Protein AF-A0A372LK19-F1 (afdb_monomer_lite)

Organism: NCBI:txid2303992

Foldseek 3Di:
DDDDDDDVVNVVVVVVPDDPDDDPDDPVVVVVVVVVVVPDPPDPDDPPDPVVVVVVVVVVVVVVVVVVVVVVPPDDDDDDDDDDDDDDDDDPPPPDQLLDFQFAAPVFDKFWFWFFAAAPVGTDPPFTFIAMATDPDPDANLVVCVVCLVVDPQVQQRTDRDDVVQFWHWDWDADPVRAIEIETATEPPDPQLAQVSLVNSVSRVLSRCLLRRHQKYAYHYPNHAWDHGNNDIDGMDTRHNAQQWFWWWFDRDPSHDIWTTTDPDHDPDLVRSLCCLEQVNPDDDPRTGRLHYPQWAFPDWDDDPLEIETETELRRQDDQHPSVSSSVLRSLQSSVNVNHFWYAYYHNNVNVDQDHSHRGHPDIDGRGSGGGYDD

pLDDT: mean 83.43, std 19.09, range [27.14, 98.88]

Structure (mmCIF, N/CA/C/O backbone):
data_AF-A0A372LK19-F1
#
_entry.id   AF-A0A372LK19-F1
#
loop_
_atom_site.group_PDB
_atom_site.id
_atom_site.type_symbol
_atom_site.label_atom_id
_atom_site.label_alt_id
_atom_site.label_comp_id
_atom_site.label_asym_id
_atom_site.label_entity_id
_atom_site.label_seq_id
_atom_site.pdbx_PDB_ins_code
_atom_site.Cartn_x
_atom_site.Cartn_y
_atom_site.Cartn_z
_atom_site.occupancy
_atom_site.B_iso_or_equiv
_atom_site.auth_seq_id
_atom_site.auth_comp_id
_atom_site.auth_asym_id
_atom_site.auth_atom_id
_atom_site.pdbx_PDB_model_num
ATOM 1 N N . MET A 1 1 ? -33.971 3.246 -11.802 1.00 35.50 1 MET A N 1
ATOM 2 C CA . MET A 1 1 ? -34.000 4.688 -11.466 1.00 35.50 1 MET A CA 1
ATOM 3 C C . MET A 1 1 ? -34.876 5.403 -12.487 1.00 35.50 1 MET A C 1
ATOM 5 O O . MET A 1 1 ? -34.584 5.305 -13.673 1.00 35.50 1 MET A O 1
ATOM 9 N N . LYS A 1 2 ? -35.984 6.028 -12.065 1.00 35.75 2 LYS A N 1
ATOM 10 C CA . LYS A 1 2 ? -36.845 6.824 -12.958 1.00 35.75 2 LYS A CA 1
ATOM 11 C C . LYS A 1 2 ? -36.143 8.156 -13.234 1.00 35.75 2 LYS A C 1
ATOM 13 O O . LYS A 1 2 ? -35.884 8.899 -12.294 1.00 35.75 2 LYS A O 1
ATOM 18 N N . LYS A 1 3 ? -35.804 8.430 -14.495 1.00 42.09 3 LYS A N 1
ATOM 19 C CA . LYS A 1 3 ? -35.349 9.756 -14.928 1.00 42.09 3 LYS A CA 1
ATOM 20 C C . LYS A 1 3 ? -36.572 10.673 -14.941 1.00 42.09 3 LYS A C 1
ATOM 22 O O . LYS A 1 3 ? -37.506 10.414 -15.693 1.00 42.09 3 LYS A O 1
ATOM 27 N N . PHE A 1 4 ? -36.592 11.679 -14.073 1.00 55.47 4 PHE A N 1
ATOM 28 C CA . PHE A 1 4 ? -37.575 12.754 -14.152 1.00 55.47 4 PHE A CA 1
ATOM 29 C C . PHE A 1 4 ? -37.105 13.717 -15.251 1.00 55.47 4 PHE A C 1
ATOM 31 O O . PHE A 1 4 ? -36.087 14.383 -15.082 1.00 55.47 4 PHE A O 1
ATOM 38 N N . ASN A 1 5 ? -37.795 13.715 -16.396 1.00 51.28 5 ASN A N 1
ATOM 39 C CA . ASN A 1 5 ? -37.703 14.789 -17.385 1.00 51.28 5 ASN A CA 1
ATOM 40 C C . ASN A 1 5 ? -38.508 15.959 -16.820 1.00 51.28 5 ASN A C 1
ATOM 42 O O . ASN A 1 5 ? -39.733 15.885 -16.813 1.00 51.28 5 ASN A O 1
ATOM 46 N N . TYR A 1 6 ? -37.831 16.978 -16.302 1.00 67.00 6 TYR A N 1
ATOM 47 C CA . TYR A 1 6 ? -38.466 18.267 -16.054 1.00 67.00 6 TYR A CA 1
ATOM 48 C C . TYR A 1 6 ? -38.425 19.048 -17.366 1.00 67.00 6 TYR A C 1
ATOM 50 O O . TYR A 1 6 ? -37.350 19.184 -17.953 1.00 67.00 6 TYR A O 1
ATOM 58 N N . GLU A 1 7 ? -39.580 19.495 -17.848 1.00 73.75 7 GLU A N 1
ATOM 59 C CA . GLU A 1 7 ? -39.651 20.460 -18.949 1.00 73.75 7 GLU A CA 1
ATOM 60 C C . GLU A 1 7 ? -39.284 21.849 -18.398 1.00 73.75 7 GLU A C 1
ATOM 62 O O . GLU A 1 7 ? -39.477 22.117 -17.209 1.00 73.75 7 GLU A O 1
ATOM 67 N N . ASP A 1 8 ? -38.761 22.753 -19.230 1.00 69.75 8 ASP A N 1
ATOM 68 C CA . ASP A 1 8 ? -38.284 24.077 -18.782 1.00 69.75 8 ASP A CA 1
ATOM 69 C C . ASP A 1 8 ? -39.361 24.874 -18.013 1.00 69.75 8 ASP A C 1
ATOM 71 O O . ASP A 1 8 ? -39.054 25.618 -17.078 1.00 69.75 8 ASP A O 1
ATOM 75 N N . SER A 1 9 ? -40.640 24.642 -18.324 1.00 69.81 9 SER A N 1
ATOM 76 C CA . SER A 1 9 ? -41.784 25.229 -17.618 1.00 69.81 9 SER A CA 1
ATOM 77 C C . SER A 1 9 ? -41.947 24.746 -16.172 1.00 69.81 9 SER A C 1
ATOM 79 O O . SER A 1 9 ? -42.450 25.486 -15.324 1.00 69.81 9 SER A O 1
ATOM 81 N N . ASP A 1 10 ? -41.535 23.512 -15.870 1.00 74.12 10 ASP A N 1
ATOM 82 C CA . ASP A 1 10 ? -41.587 22.959 -14.512 1.00 74.12 10 ASP A CA 1
ATOM 83 C C . ASP A 1 10 ? -40.516 23.606 -13.631 1.00 74.12 10 ASP A C 1
ATOM 85 O O . ASP A 1 10 ? -40.757 23.908 -12.462 1.00 74.12 10 ASP A O 1
ATOM 89 N N . ILE A 1 11 ? -39.346 23.876 -14.214 1.00 74.50 11 ILE A N 1
ATOM 90 C CA . ILE A 1 11 ? -38.242 24.562 -13.540 1.00 74.50 11 ILE A CA 1
ATOM 91 C C . ILE A 1 11 ? -38.641 26.006 -13.228 1.00 74.50 11 ILE A C 1
ATOM 93 O O . ILE A 1 11 ? -38.425 26.475 -12.111 1.00 74.50 11 ILE A O 1
ATOM 97 N N . GLU A 1 12 ? -39.278 26.699 -14.173 1.00 75.25 12 GLU A N 1
ATOM 98 C CA . GLU A 1 12 ? -39.721 28.082 -13.982 1.00 75.25 12 GLU A CA 1
ATOM 99 C C . GLU A 1 12 ? -40.754 28.211 -12.849 1.00 75.25 12 GLU A C 1
ATOM 101 O O . GLU A 1 12 ? -40.629 29.085 -11.989 1.00 75.25 12 GLU A O 1
ATOM 106 N N . ASN A 1 13 ? -41.712 27.283 -12.769 1.00 78.06 13 ASN A N 1
ATOM 107 C CA . ASN A 1 13 ? -42.687 27.241 -11.674 1.00 78.06 13 ASN A CA 1
ATOM 108 C C . ASN A 1 13 ? -42.035 26.978 -10.308 1.00 78.06 13 ASN A C 1
ATOM 110 O O . ASN A 1 13 ? -42.425 27.583 -9.308 1.00 78.06 13 ASN A O 1
ATOM 114 N N . ILE A 1 14 ? -41.031 26.097 -10.249 1.00 81.62 14 ILE A N 1
ATOM 115 C CA . ILE A 1 14 ? -40.297 25.803 -9.008 1.00 81.62 14 ILE A CA 1
ATOM 116 C C . ILE A 1 14 ? -39.484 27.023 -8.559 1.00 81.62 14 ILE A C 1
ATOM 118 O O . ILE A 1 14 ? -39.460 27.345 -7.370 1.00 81.62 14 ILE A O 1
ATOM 122 N N . LEU A 1 15 ? -38.857 27.737 -9.497 1.00 75.81 15 LEU A N 1
ATOM 123 C CA . LEU A 1 15 ? -38.091 28.949 -9.200 1.00 75.81 15 LEU A CA 1
ATOM 124 C C . LEU A 1 15 ? -38.989 30.095 -8.718 1.00 75.81 15 LEU A C 1
ATOM 126 O O . LEU A 1 15 ? -38.596 30.830 -7.813 1.00 75.81 15 LEU A O 1
ATOM 130 N N . GLN A 1 16 ? -40.211 30.212 -9.245 1.00 77.44 16 GLN A N 1
ATOM 131 C CA . GLN A 1 16 ? -41.196 31.191 -8.764 1.00 77.44 16 GLN A CA 1
ATOM 132 C C . GLN A 1 16 ? -41.698 30.902 -7.341 1.00 77.44 16 GLN A C 1
ATOM 134 O O . GLN A 1 16 ? -42.141 31.819 -6.653 1.00 77.44 16 GLN A O 1
ATOM 139 N N . GLN A 1 17 ? -41.615 29.651 -6.881 1.00 81.94 17 GLN A N 1
ATOM 140 C CA . GLN A 1 17 ? -42.000 29.255 -5.523 1.00 81.94 17 GLN A CA 1
ATOM 141 C C . GLN A 1 17 ? -40.877 29.427 -4.491 1.00 81.94 17 GLN A C 1
ATOM 143 O O . GLN A 1 17 ? -41.092 29.163 -3.304 1.00 81.94 17 GLN A O 1
ATOM 148 N N . MET A 1 18 ? -39.683 29.874 -4.896 1.00 80.94 18 MET A N 1
ATOM 149 C CA . MET A 1 18 ? -38.611 30.129 -3.940 1.00 80.94 18 MET A CA 1
ATOM 150 C C . MET A 1 18 ? -38.916 31.380 -3.099 1.00 80.94 18 MET A C 1
ATOM 152 O O . MET A 1 18 ? -39.303 32.416 -3.642 1.00 80.94 18 MET A O 1
ATOM 156 N N . PRO A 1 19 ? -38.732 31.321 -1.768 1.00 73.50 19 PRO A N 1
ATOM 157 C CA . PRO A 1 19 ? -38.928 32.483 -0.910 1.00 73.50 19 PRO A CA 1
ATOM 158 C C . PRO A 1 19 ? -37.925 33.587 -1.266 1.00 73.50 19 PRO A C 1
ATOM 160 O O . PRO A 1 19 ? -36.770 33.302 -1.584 1.00 73.50 19 PRO A O 1
ATOM 163 N N . GLU A 1 20 ? -38.338 34.855 -1.164 1.00 72.88 20 GLU A N 1
ATOM 164 C CA . GLU A 1 20 ? -37.418 35.988 -1.318 1.00 72.88 20 GLU A CA 1
ATOM 165 C C . GLU A 1 20 ? -36.300 35.906 -0.265 1.00 72.88 20 GLU A C 1
ATOM 167 O O . GLU A 1 20 ? -36.506 36.176 0.922 1.00 72.88 20 GLU A O 1
ATOM 172 N N . VAL A 1 21 ? -35.089 35.555 -0.698 1.00 72.69 21 VAL A N 1
ATOM 173 C CA . VAL A 1 21 ? -33.897 35.580 0.152 1.00 72.69 21 VAL A CA 1
ATOM 174 C C . VAL A 1 21 ? -33.375 37.012 0.195 1.00 72.69 21 VAL A C 1
ATOM 176 O O . VAL A 1 21 ? -32.728 37.481 -0.739 1.00 72.69 21 VAL A O 1
ATOM 179 N N . ARG A 1 22 ? -33.659 37.726 1.287 1.00 62.88 22 ARG A N 1
ATOM 180 C CA . ARG A 1 22 ? -33.099 39.060 1.537 1.00 62.88 22 ARG A CA 1
ATOM 181 C C . ARG A 1 22 ? -31.864 38.944 2.419 1.00 62.88 22 ARG A C 1
ATOM 183 O O . ARG A 1 22 ? -31.924 38.437 3.538 1.00 62.88 22 ARG A O 1
ATOM 190 N N . ASP A 1 23 ? -30.735 39.398 1.889 1.00 69.25 23 ASP A N 1
ATOM 191 C CA . ASP A 1 23 ? -29.485 39.464 2.633 1.00 69.25 23 ASP A CA 1
ATOM 192 C C . ASP A 1 23 ? -29.511 40.673 3.578 1.00 69.25 23 ASP A C 1
ATOM 194 O O . ASP A 1 23 ? -29.389 41.821 3.156 1.00 69.25 23 ASP A O 1
ATOM 198 N N . ASN A 1 24 ? -29.697 40.405 4.870 1.00 73.88 24 ASN A N 1
ATOM 199 C CA . ASN A 1 24 ? -29.790 41.432 5.909 1.00 73.88 24 ASN A CA 1
ATOM 200 C C . ASN A 1 24 ? -28.421 41.773 6.528 1.00 73.88 24 ASN A C 1
ATOM 202 O O . ASN A 1 24 ? -28.360 42.452 7.558 1.00 73.88 24 ASN A O 1
ATOM 206 N N . ARG A 1 25 ? -27.315 41.274 5.956 1.00 74.00 25 ARG A N 1
ATOM 207 C CA . ARG A 1 25 ? -25.964 41.523 6.474 1.00 74.00 25 ARG A CA 1
ATOM 208 C C . ARG A 1 25 ? -25.560 42.973 6.219 1.00 74.00 25 ARG A C 1
ATOM 210 O O . ARG A 1 25 ? -25.729 43.512 5.127 1.00 74.00 25 ARG A O 1
ATOM 217 N N . LYS A 1 26 ? -24.995 43.629 7.234 1.00 78.31 26 LYS A N 1
ATOM 218 C CA . LYS A 1 26 ? -24.503 45.009 7.107 1.00 78.31 26 LYS A CA 1
ATOM 219 C C . LYS A 1 26 ? -23.195 45.004 6.312 1.00 78.31 26 LYS A C 1
ATOM 221 O O . LYS A 1 26 ? -22.284 44.253 6.642 1.00 78.31 26 LYS A O 1
ATOM 226 N N . MET A 1 27 ? -23.067 45.889 5.318 1.00 69.00 27 MET A N 1
ATOM 227 C CA . MET A 1 27 ? -21.879 46.034 4.449 1.00 69.00 27 MET A CA 1
ATOM 228 C C . MET A 1 27 ? -20.547 46.066 5.225 1.00 69.00 27 MET A C 1
ATOM 230 O O . MET A 1 27 ? -19.539 45.535 4.764 1.00 69.00 27 MET A O 1
ATOM 234 N N . LEU A 1 28 ? -20.551 46.641 6.431 1.00 68.69 28 LEU A N 1
ATOM 235 C CA . LEU A 1 28 ? -19.376 46.715 7.302 1.00 68.69 28 LEU A CA 1
ATOM 236 C C . LEU A 1 28 ? -18.897 45.340 7.804 1.00 68.69 28 LEU A C 1
ATOM 238 O O . LEU A 1 28 ? -17.691 45.129 7.880 1.00 68.69 28 LEU A O 1
ATOM 242 N N . GLU A 1 29 ? -19.792 44.380 8.065 1.00 71.69 29 GLU A N 1
ATOM 243 C CA . GLU A 1 29 ? -19.398 43.010 8.450 1.00 71.69 29 GLU A CA 1
ATOM 244 C C . GLU A 1 29 ? -18.788 42.237 7.274 1.00 71.69 29 GLU A C 1
ATOM 246 O O . GLU A 1 29 ? -17.882 41.420 7.459 1.00 71.69 29 GLU A O 1
ATOM 251 N N . ILE A 1 30 ? -19.262 42.505 6.053 1.00 74.19 30 ILE A N 1
ATOM 252 C CA . ILE A 1 30 ? -18.722 41.896 4.831 1.00 74.19 30 ILE A CA 1
ATOM 253 C C . ILE A 1 30 ? -17.308 42.429 4.569 1.00 74.19 30 ILE A C 1
ATOM 255 O O . ILE A 1 30 ? -16.395 41.644 4.300 1.00 74.19 30 ILE A O 1
ATOM 259 N N . LEU A 1 31 ? -17.105 43.743 4.714 1.00 72.31 31 LEU A N 1
ATOM 260 C CA . LEU A 1 31 ? -15.796 44.378 4.548 1.00 72.31 31 LEU A CA 1
ATOM 261 C C . LEU A 1 31 ? -14.794 43.942 5.624 1.00 72.31 31 LEU A C 1
ATOM 263 O O . LEU A 1 31 ? -13.645 43.663 5.292 1.00 72.31 31 LEU A O 1
ATOM 267 N N . GLU A 1 32 ? -15.214 43.786 6.881 1.00 74.81 32 GLU A N 1
ATOM 268 C CA . GLU A 1 32 ? -14.317 43.329 7.951 1.00 74.81 32 GLU A CA 1
ATOM 269 C C . GLU A 1 32 ? -13.832 41.885 7.725 1.00 74.81 32 GLU A C 1
ATOM 271 O O . GLU A 1 32 ? -12.657 41.570 7.945 1.00 74.81 32 GLU A O 1
ATOM 276 N N . ARG A 1 33 ? -14.708 40.994 7.234 1.00 72.12 33 ARG A N 1
ATOM 277 C CA . ARG A 1 33 ? -14.308 39.633 6.834 1.00 72.12 33 ARG A CA 1
ATOM 278 C C . ARG A 1 33 ? -13.385 39.639 5.620 1.00 72.12 33 ARG A C 1
ATOM 280 O O . ARG A 1 33 ? -12.412 38.887 5.614 1.00 72.12 33 ARG A O 1
ATOM 287 N N . ALA A 1 34 ? -13.647 40.493 4.631 1.00 71.88 34 ALA A N 1
ATOM 288 C CA . ALA A 1 34 ? -12.783 40.638 3.462 1.00 71.88 34 ALA A CA 1
ATOM 289 C C . ALA A 1 34 ? -11.386 41.176 3.838 1.00 71.88 34 ALA A C 1
ATOM 291 O O . ALA A 1 34 ? -10.380 40.659 3.354 1.00 71.88 34 ALA A O 1
ATOM 292 N N . GLU A 1 35 ? -11.295 42.140 4.760 1.00 67.88 35 GLU A N 1
ATOM 293 C CA . GLU A 1 35 ? -10.016 42.661 5.263 1.00 67.88 35 GLU A CA 1
ATOM 294 C C . GLU A 1 35 ? -9.246 41.653 6.127 1.00 67.88 35 GLU A C 1
ATOM 296 O O . GLU A 1 35 ? -8.017 41.575 6.053 1.00 67.88 35 GLU A O 1
ATOM 301 N N . LYS A 1 36 ? -9.941 40.847 6.941 1.00 65.38 36 LYS A N 1
ATOM 302 C CA . LYS A 1 36 ? -9.302 39.776 7.726 1.00 65.38 36 LYS A CA 1
ATOM 303 C C . LYS A 1 36 ? -8.702 38.684 6.837 1.00 65.38 36 LYS A C 1
ATOM 305 O O . LYS A 1 36 ? -7.677 38.119 7.207 1.00 65.38 36 LYS A O 1
ATOM 310 N N . LEU A 1 37 ? -9.287 38.436 5.664 1.00 58.47 37 LEU A N 1
ATOM 311 C CA . LEU A 1 37 ? -8.755 37.504 4.664 1.00 58.47 37 LEU A CA 1
ATOM 312 C C . LEU A 1 37 ? -7.651 38.127 3.786 1.00 58.47 37 LEU A C 1
ATOM 314 O O . LEU A 1 37 ? -6.779 37.404 3.309 1.00 58.47 37 LEU A O 1
ATOM 318 N N . SER A 1 38 ? -7.635 39.453 3.596 1.00 55.94 38 SER A N 1
ATOM 319 C CA . SER A 1 38 ? -6.639 40.144 2.756 1.00 55.94 38 SER A CA 1
ATOM 320 C C . SER A 1 38 ? -5.348 40.539 3.486 1.00 55.94 38 SER A C 1
ATOM 322 O O . SER A 1 38 ? -4.345 40.853 2.837 1.00 55.94 38 SER A O 1
ATOM 324 N N . LYS A 1 39 ? -5.311 40.473 4.826 1.00 47.72 39 LYS A N 1
ATOM 325 C CA . LYS A 1 39 ? -4.083 40.659 5.619 1.00 47.72 39 LYS A CA 1
ATOM 326 C C . LYS A 1 39 ? -3.138 39.457 5.480 1.00 47.72 39 LYS A C 1
ATOM 328 O O . LYS A 1 39 ? -2.933 38.684 6.414 1.00 47.72 39 LYS A O 1
ATOM 333 N N . LYS A 1 40 ? -2.472 39.355 4.324 1.00 47.44 40 LYS A N 1
ATOM 334 C CA . LYS A 1 40 ? -1.180 38.663 4.204 1.00 47.44 40 LYS A CA 1
ATOM 335 C C . LYS A 1 40 ? -0.252 39.196 5.299 1.00 47.44 40 LYS A C 1
ATOM 337 O O . LYS A 1 40 ? -0.033 40.406 5.402 1.00 47.44 40 LYS A O 1
ATOM 342 N N . ARG A 1 41 ? 0.301 38.297 6.120 1.00 49.78 41 ARG A N 1
ATOM 343 C CA . ARG A 1 41 ? 1.414 38.620 7.023 1.00 49.78 41 ARG A CA 1
ATOM 344 C C . ARG A 1 41 ? 2.507 39.285 6.187 1.00 49.78 41 ARG A C 1
ATOM 346 O O . ARG A 1 41 ? 2.897 38.748 5.153 1.00 49.78 41 ARG A O 1
ATOM 353 N N . LYS A 1 42 ? 2.959 40.468 6.611 1.00 44.31 42 LYS A N 1
ATOM 354 C CA . LYS A 1 42 ? 4.075 41.177 5.980 1.00 44.31 42 LYS A CA 1
ATOM 355 C C . LYS A 1 42 ? 5.276 40.231 5.957 1.00 44.31 42 LYS A C 1
ATOM 357 O O . LYS A 1 42 ? 5.830 39.927 7.009 1.00 44.31 42 LYS A O 1
ATOM 362 N N . GLY A 1 43 ? 5.630 39.742 4.770 1.00 47.91 43 GLY A N 1
ATOM 363 C CA . GLY A 1 43 ? 6.883 39.036 4.555 1.00 47.91 43 GLY A CA 1
ATOM 364 C C . GLY A 1 43 ? 8.028 39.960 4.949 1.00 47.91 43 GLY A C 1
ATOM 365 O O . GLY A 1 43 ? 8.026 41.142 4.598 1.00 47.91 43 GLY A O 1
ATOM 366 N N . LEU A 1 44 ? 8.956 39.424 5.733 1.00 51.09 44 LEU A N 1
ATOM 367 C CA . LEU A 1 44 ? 10.181 40.091 6.140 1.00 51.09 44 LEU A CA 1
ATOM 368 C C . LEU A 1 44 ? 10.999 40.369 4.871 1.00 51.09 44 LEU A C 1
ATOM 370 O O . LEU A 1 44 ? 11.639 39.480 4.314 1.00 51.09 44 LEU A O 1
ATOM 374 N N . GLY A 1 45 ? 10.871 41.587 4.352 1.00 45.69 45 GLY A N 1
ATOM 375 C CA . GLY A 1 45 ? 11.538 42.010 3.134 1.00 45.69 45 GLY A CA 1
ATOM 376 C C . GLY A 1 45 ? 13.055 42.023 3.308 1.00 45.69 45 GLY A C 1
ATOM 377 O O . GLY A 1 45 ? 13.569 42.632 4.238 1.00 45.69 45 GLY A O 1
ATOM 378 N N . TRP A 1 46 ? 13.743 41.393 2.356 1.00 44.75 46 TRP A N 1
ATOM 379 C CA . TRP A 1 46 ? 15.062 41.800 1.870 1.00 44.75 46 TRP A CA 1
ATOM 380 C C . TRP A 1 46 ? 16.191 41.891 2.914 1.00 44.75 46 TRP A C 1
ATOM 382 O O . TRP A 1 46 ? 16.697 42.966 3.225 1.00 44.75 46 TRP A O 1
ATOM 392 N N . VAL A 1 47 ? 16.694 40.737 3.359 1.00 52.88 47 VAL A N 1
ATOM 393 C CA . VAL A 1 47 ? 18.019 40.628 4.005 1.00 52.88 47 VAL A CA 1
ATOM 394 C C . VAL A 1 47 ? 18.869 39.576 3.280 1.00 52.88 47 VAL A C 1
ATOM 396 O O . VAL A 1 47 ? 19.389 38.638 3.866 1.00 52.88 47 VAL A O 1
ATOM 399 N N . MET A 1 48 ? 18.965 39.700 1.955 1.00 57.66 48 MET A N 1
ATOM 400 C CA . MET A 1 48 ? 19.720 38.795 1.073 1.00 57.66 48 MET A CA 1
ATOM 401 C C . MET A 1 48 ? 20.675 39.598 0.171 1.00 57.66 48 MET A C 1
ATOM 403 O O . MET A 1 48 ? 20.483 39.689 -1.038 1.00 57.66 48 MET A O 1
ATOM 407 N N . PRO A 1 49 ? 21.623 40.348 0.764 1.00 55.75 49 PRO A N 1
ATOM 408 C CA . PRO A 1 49 ? 22.969 40.358 0.165 1.00 55.75 49 PRO A CA 1
ATOM 409 C C . PRO A 1 49 ? 24.115 40.110 1.163 1.00 55.75 49 PRO A C 1
ATOM 411 O O . PRO A 1 49 ? 25.184 39.664 0.765 1.00 55.75 49 PRO A O 1
ATOM 414 N N . ALA A 1 50 ? 23.931 40.365 2.464 1.00 56.84 50 ALA A N 1
ATOM 415 C CA . ALA A 1 50 ? 25.028 40.280 3.439 1.00 56.84 50 ALA A CA 1
ATOM 416 C C . ALA A 1 50 ? 25.344 38.838 3.891 1.00 56.84 50 ALA A C 1
ATOM 418 O O . ALA A 1 50 ? 26.508 38.498 4.099 1.00 56.84 50 ALA A O 1
ATOM 419 N N . ALA A 1 51 ? 24.328 37.974 3.994 1.00 58.28 51 ALA A N 1
ATOM 420 C CA . ALA A 1 51 ? 24.496 36.588 4.442 1.00 58.28 51 ALA A CA 1
ATOM 421 C C . ALA A 1 51 ? 25.209 35.703 3.399 1.00 58.28 51 ALA A C 1
ATOM 423 O O . ALA A 1 51 ? 26.051 34.882 3.761 1.00 58.28 51 ALA A O 1
ATOM 424 N N . ALA A 1 52 ? 24.943 35.919 2.104 1.00 60.94 52 ALA A N 1
ATOM 425 C CA . ALA A 1 52 ? 25.618 35.207 1.016 1.00 60.94 52 ALA A CA 1
ATOM 426 C C . ALA A 1 52 ? 27.119 35.549 0.945 1.00 60.94 52 ALA A C 1
ATOM 428 O O . ALA A 1 52 ? 27.949 34.663 0.752 1.00 60.94 52 ALA A O 1
ATOM 429 N N . SER A 1 53 ? 27.480 36.813 1.188 1.00 64.38 53 SER A N 1
ATOM 430 C CA . SER A 1 53 ? 28.876 37.267 1.233 1.00 64.38 53 SER A CA 1
ATOM 431 C C . SER A 1 53 ? 29.662 36.616 2.374 1.00 64.38 53 SER A C 1
ATOM 433 O O . SER A 1 53 ? 30.796 36.184 2.175 1.00 64.38 53 SER A O 1
ATOM 435 N N . ALA A 1 54 ? 29.053 36.486 3.558 1.00 66.50 54 ALA A N 1
ATOM 436 C CA . ALA A 1 54 ? 29.675 35.812 4.696 1.00 66.50 54 ALA A CA 1
ATOM 437 C C . ALA A 1 54 ? 29.876 34.307 4.436 1.00 66.50 54 ALA A C 1
ATOM 439 O O . ALA A 1 54 ? 30.947 33.776 4.725 1.00 66.50 54 ALA A O 1
ATOM 440 N N . ALA A 1 55 ? 28.890 33.637 3.828 1.00 69.88 55 ALA A N 1
ATOM 441 C CA . ALA A 1 55 ? 28.987 32.223 3.463 1.00 69.88 55 ALA A CA 1
ATOM 442 C C . ALA A 1 55 ? 30.062 31.961 2.389 1.00 69.88 55 ALA A C 1
ATOM 444 O O . ALA A 1 55 ? 30.816 30.995 2.494 1.00 69.88 55 ALA A O 1
ATOM 445 N N . ALA A 1 56 ? 30.195 32.847 1.396 1.00 75.44 56 ALA A N 1
ATOM 446 C CA . ALA A 1 56 ? 31.218 32.733 0.356 1.00 75.44 56 ALA A CA 1
ATOM 447 C C . ALA A 1 56 ? 32.646 32.897 0.907 1.00 75.44 56 ALA A C 1
ATOM 449 O O . ALA A 1 56 ? 33.539 32.141 0.528 1.00 75.44 56 ALA A O 1
ATOM 450 N N . ILE A 1 57 ? 32.869 33.831 1.841 1.00 77.00 57 ILE A N 1
ATOM 451 C CA . ILE A 1 57 ? 34.174 34.003 2.509 1.00 77.00 57 ILE A CA 1
ATOM 452 C C . ILE A 1 57 ? 34.534 32.754 3.330 1.00 77.00 57 ILE A C 1
ATOM 454 O O . ILE A 1 57 ? 35.685 32.316 3.322 1.00 77.00 57 ILE A O 1
ATOM 458 N N . LEU A 1 58 ? 33.546 32.141 3.988 1.00 74.00 58 LEU A N 1
ATOM 459 C CA . LEU A 1 58 ? 33.721 30.907 4.758 1.00 74.00 58 LEU A CA 1
ATOM 460 C C . LEU A 1 58 ? 34.071 29.712 3.853 1.00 74.00 58 LEU A C 1
ATOM 462 O O . LEU A 1 58 ? 34.978 28.945 4.173 1.00 74.00 58 LEU A O 1
ATOM 466 N N . LEU A 1 59 ? 33.431 29.601 2.684 1.00 75.81 59 LEU A N 1
ATOM 467 C CA . LEU A 1 59 ? 33.775 28.593 1.675 1.00 75.81 59 LEU A CA 1
ATOM 468 C C . LEU A 1 59 ? 35.189 28.803 1.108 1.00 75.81 59 LEU A C 1
ATOM 470 O O . LEU A 1 59 ? 35.945 27.841 0.995 1.00 75.81 59 LEU A O 1
ATOM 474 N N . PHE A 1 60 ? 35.598 30.045 0.830 1.00 75.25 60 PHE A N 1
ATOM 475 C CA . PHE A 1 60 ? 36.967 30.343 0.384 1.00 75.25 60 PHE A CA 1
ATOM 476 C C . PHE A 1 60 ? 38.031 30.014 1.447 1.00 75.25 60 PHE A C 1
ATOM 478 O O . PHE A 1 60 ? 39.111 29.533 1.098 1.00 75.25 60 PHE A O 1
ATOM 485 N N . ALA A 1 61 ? 37.735 30.216 2.735 1.00 73.31 61 ALA A N 1
ATOM 486 C CA . ALA A 1 61 ? 38.626 29.829 3.832 1.00 73.31 61 ALA A CA 1
ATOM 487 C C . ALA A 1 61 ? 38.751 28.298 3.987 1.00 73.31 61 ALA A C 1
ATOM 489 O O . ALA A 1 61 ? 39.828 27.786 4.293 1.00 73.31 61 ALA A O 1
ATOM 490 N N . LEU A 1 62 ? 37.676 27.547 3.729 1.00 66.19 62 LEU A N 1
ATOM 491 C CA . LEU A 1 62 ? 37.712 26.080 3.740 1.00 66.19 62 LEU A CA 1
ATOM 492 C C . LEU A 1 62 ? 38.502 25.516 2.549 1.00 66.19 62 LEU A C 1
ATOM 494 O O . LEU A 1 62 ? 39.277 24.575 2.712 1.00 66.19 62 LEU A O 1
ATOM 498 N N . ILE A 1 63 ? 38.386 26.126 1.367 1.00 71.56 63 ILE A N 1
ATOM 499 C CA . ILE A 1 63 ? 39.113 25.682 0.168 1.00 71.56 63 ILE A CA 1
ATOM 500 C C . ILE A 1 63 ? 40.618 25.999 0.273 1.00 71.56 63 ILE A C 1
ATOM 502 O O . ILE A 1 63 ? 41.446 25.181 -0.135 1.00 71.56 63 ILE A O 1
ATOM 506 N N . SER A 1 64 ? 41.004 27.134 0.871 1.00 62.44 64 SER A N 1
ATOM 507 C CA . SER A 1 64 ? 42.422 27.511 1.009 1.00 62.44 64 SER A CA 1
ATOM 508 C C . SER A 1 64 ? 43.211 26.586 1.945 1.00 62.44 64 SER A C 1
ATOM 510 O O . SER A 1 64 ? 44.382 26.308 1.684 1.00 62.44 64 SER A O 1
ATOM 512 N N . THR A 1 65 ? 42.575 26.036 2.987 1.00 63.69 65 THR A N 1
ATOM 513 C CA . THR A 1 65 ? 43.219 25.060 3.889 1.00 63.69 65 THR A CA 1
ATOM 514 C C . THR A 1 65 ? 43.375 23.670 3.264 1.00 63.69 65 THR A C 1
ATOM 516 O O . THR A 1 65 ? 44.339 22.973 3.578 1.00 63.69 65 THR A O 1
ATOM 519 N N . SER A 1 66 ? 42.487 23.284 2.341 1.00 56.06 66 SER A N 1
ATOM 520 C CA . SER A 1 66 ? 42.536 21.987 1.650 1.00 56.06 66 SER A CA 1
ATOM 521 C C . SER A 1 66 ? 43.665 21.914 0.614 1.00 56.06 66 SER A C 1
ATOM 523 O O . SER A 1 66 ? 44.370 20.907 0.535 1.00 56.06 66 SER A O 1
ATOM 525 N N . ILE A 1 67 ? 43.921 23.004 -0.117 1.00 55.62 67 ILE A N 1
ATOM 526 C CA . ILE A 1 67 ? 44.993 23.044 -1.126 1.00 55.62 67 ILE A CA 1
ATOM 527 C C . ILE A 1 67 ? 46.378 23.058 -0.457 1.00 55.62 67 ILE A C 1
ATOM 529 O O . ILE A 1 67 ? 47.294 22.387 -0.927 1.00 55.62 67 ILE A O 1
ATOM 533 N N . PHE A 1 68 ? 46.519 23.711 0.703 1.00 53.41 68 PHE A N 1
ATOM 534 C CA . PHE A 1 68 ? 47.790 23.756 1.441 1.00 53.41 68 PHE A CA 1
ATOM 535 C C . PHE A 1 68 ? 48.180 22.424 2.115 1.00 53.41 68 PHE A C 1
ATOM 537 O O . PHE A 1 68 ? 49.332 22.255 2.519 1.00 53.41 68 PHE A O 1
ATOM 544 N N . GLN A 1 69 ? 47.254 21.464 2.228 1.00 53.41 69 GLN A N 1
ATOM 545 C CA . GLN A 1 69 ? 47.546 20.113 2.728 1.00 53.41 69 GLN A CA 1
ATOM 546 C C . GLN A 1 69 ? 47.944 19.132 1.612 1.00 53.41 69 GLN A C 1
ATOM 548 O O . GLN A 1 69 ? 48.597 18.128 1.897 1.00 53.41 69 GLN A O 1
ATOM 553 N N . ASN A 1 70 ? 47.635 19.436 0.346 1.00 47.91 70 ASN A N 1
ATOM 554 C CA . ASN A 1 70 ? 47.908 18.535 -0.778 1.00 47.91 70 ASN A CA 1
ATOM 555 C C . ASN A 1 70 ? 49.357 18.620 -1.311 1.00 47.91 70 ASN A C 1
ATOM 557 O O . ASN A 1 70 ? 49.821 17.690 -1.966 1.00 47.91 70 ASN A O 1
ATOM 561 N N . ASP A 1 71 ? 50.111 19.672 -0.965 1.00 45.53 71 ASP A N 1
ATOM 562 C CA . ASP A 1 71 ? 51.527 19.832 -1.353 1.00 45.53 71 ASP A CA 1
ATOM 563 C C . ASP A 1 71 ? 52.538 19.223 -0.359 1.00 45.53 71 ASP A C 1
ATOM 565 O O . ASP A 1 71 ? 53.741 19.218 -0.618 1.00 45.53 71 ASP A O 1
ATOM 569 N N . ARG A 1 72 ? 52.087 18.650 0.769 1.00 43.19 72 ARG A N 1
ATOM 570 C CA . ARG A 1 72 ? 52.979 17.959 1.727 1.00 43.19 72 ARG A CA 1
ATOM 571 C C . ARG A 1 72 ? 53.088 16.449 1.543 1.00 43.19 72 ARG A C 1
ATOM 573 O O . ARG A 1 72 ? 53.938 15.849 2.190 1.00 43.19 72 ARG A O 1
ATOM 580 N N . ASN A 1 73 ? 52.288 15.836 0.667 1.00 43.16 73 ASN A N 1
ATOM 581 C CA . ASN A 1 73 ? 52.203 14.371 0.581 1.00 43.16 73 ASN A CA 1
ATOM 582 C C . ASN A 1 73 ? 52.729 13.765 -0.728 1.00 43.16 73 ASN A C 1
ATOM 584 O O . ASN A 1 73 ? 52.439 12.617 -1.062 1.00 43.16 73 ASN A O 1
ATOM 588 N N . ARG A 1 74 ? 53.542 14.522 -1.471 1.00 39.66 74 ARG A N 1
ATOM 589 C CA . ARG A 1 74 ? 54.192 14.058 -2.698 1.00 39.66 74 ARG A CA 1
ATOM 590 C C . ARG A 1 74 ? 55.707 14.001 -2.506 1.00 39.66 74 ARG A C 1
ATOM 592 O O . ARG A 1 74 ? 56.419 14.798 -3.096 1.00 39.66 74 ARG A O 1
ATOM 599 N N . ASN A 1 75 ? 56.167 13.116 -1.614 1.00 37.31 75 ASN A N 1
ATOM 600 C CA . ASN A 1 75 ? 57.490 12.462 -1.617 1.00 37.31 75 ASN A CA 1
ATOM 601 C C . ASN A 1 75 ? 57.743 11.756 -0.274 1.00 37.31 75 ASN A C 1
ATOM 603 O O . ASN A 1 75 ? 58.133 12.423 0.676 1.00 37.31 75 ASN A O 1
ATOM 607 N N . THR A 1 76 ? 57.582 10.428 -0.235 1.00 32.62 76 THR A N 1
ATOM 608 C CA . THR A 1 76 ? 58.569 9.453 0.287 1.00 32.62 76 THR A CA 1
ATOM 609 C C . THR A 1 76 ? 57.957 8.052 0.294 1.00 32.62 76 THR A C 1
ATOM 611 O O . THR A 1 76 ? 57.130 7.689 1.122 1.00 32.62 76 THR A O 1
ATOM 614 N N . ALA A 1 77 ? 58.389 7.240 -0.668 1.00 34.94 77 ALA A N 1
ATOM 615 C CA . ALA A 1 77 ? 58.265 5.795 -0.603 1.00 34.94 77 ALA A CA 1
ATOM 616 C C . ALA A 1 77 ? 59.354 5.242 0.333 1.00 34.94 77 ALA A C 1
ATOM 618 O O . ALA A 1 77 ? 60.517 5.613 0.182 1.00 34.94 77 ALA A O 1
ATOM 619 N N . GLY A 1 78 ? 58.995 4.318 1.233 1.00 30.38 78 GLY A N 1
ATOM 620 C CA . GLY A 1 78 ? 59.949 3.365 1.809 1.00 30.38 78 GLY A CA 1
ATOM 621 C C . GLY A 1 78 ? 59.857 3.087 3.316 1.00 30.38 78 GLY A C 1
ATOM 622 O O . GLY A 1 78 ? 60.136 3.957 4.128 1.00 30.38 78 GLY A O 1
ATOM 623 N N . LEU A 1 79 ? 59.650 1.795 3.607 1.00 28.80 79 LEU A N 1
ATOM 624 C CA . LEU A 1 79 ? 60.048 0.997 4.781 1.00 28.80 79 LEU A CA 1
ATOM 625 C C . LEU A 1 79 ? 59.099 0.794 5.987 1.00 28.80 79 LEU A C 1
ATOM 627 O O . LEU A 1 79 ? 58.772 1.688 6.755 1.00 28.80 79 LEU A O 1
ATOM 631 N N . ASN A 1 80 ? 58.791 -0.501 6.147 1.00 35.28 80 ASN A N 1
ATOM 632 C CA . ASN A 1 80 ? 58.258 -1.279 7.270 1.00 35.28 80 ASN A CA 1
ATOM 633 C C . ASN A 1 80 ? 58.586 -0.805 8.697 1.00 35.28 80 ASN A C 1
ATOM 635 O O . ASN A 1 80 ? 59.748 -0.538 9.003 1.00 35.28 80 ASN A O 1
ATOM 639 N N . SER A 1 81 ? 57.616 -0.982 9.608 1.00 31.17 81 SER A N 1
ATOM 640 C CA . SER A 1 81 ? 57.775 -1.677 10.906 1.00 31.17 81 SER A CA 1
ATOM 641 C C . SER A 1 81 ? 56.410 -2.063 11.512 1.00 31.17 81 SER A C 1
ATOM 643 O O . SER A 1 81 ? 55.404 -1.413 11.248 1.00 31.17 81 SER A O 1
ATOM 645 N N . LYS A 1 82 ? 56.403 -3.183 12.247 1.00 32.72 82 LYS A N 1
ATOM 646 C CA . LYS A 1 82 ? 55.278 -3.903 12.883 1.00 32.72 82 LYS A CA 1
ATOM 647 C C . LYS A 1 82 ? 54.863 -3.324 14.256 1.00 32.72 82 LYS A C 1
ATOM 649 O O . LYS A 1 82 ? 55.674 -2.639 14.866 1.00 32.72 82 LYS A O 1
ATOM 654 N N . GLU A 1 83 ? 53.688 -3.791 14.725 1.00 31.39 83 GLU A N 1
ATOM 655 C CA . GLU A 1 83 ? 53.122 -3.791 16.108 1.00 31.39 83 GLU A CA 1
ATOM 656 C C . GLU A 1 83 ? 52.581 -2.427 16.612 1.00 31.39 83 GLU A C 1
ATOM 658 O O . GLU A 1 83 ? 53.180 -1.397 16.351 1.00 31.39 83 GLU A O 1
ATOM 663 N N . ASP A 1 84 ? 51.439 -2.281 17.302 1.00 27.14 84 ASP A N 1
ATOM 664 C CA . ASP A 1 84 ? 50.540 -3.216 17.997 1.00 27.14 84 ASP A CA 1
ATOM 665 C C . ASP A 1 84 ? 49.142 -2.571 18.260 1.00 27.14 84 ASP A C 1
ATOM 667 O O . ASP A 1 84 ? 48.899 -1.411 17.931 1.00 27.14 84 ASP A O 1
ATOM 671 N N . ALA A 1 85 ? 48.233 -3.361 18.838 1.00 30.98 85 ALA A N 1
ATOM 672 C CA . ALA A 1 85 ? 46.767 -3.264 18.921 1.00 30.98 85 ALA A CA 1
ATOM 673 C C . ALA A 1 85 ? 46.049 -2.122 19.712 1.00 30.98 85 ALA A C 1
ATOM 675 O O . ALA A 1 85 ? 46.602 -1.468 20.589 1.00 30.98 85 ALA A O 1
ATOM 676 N N . SER A 1 86 ? 44.714 -2.084 19.490 1.00 28.91 86 SER A N 1
ATOM 677 C CA . SER A 1 86 ? 43.594 -1.414 20.210 1.00 28.91 86 SER A CA 1
ATOM 678 C C . SER A 1 86 ? 43.352 0.068 19.871 1.00 28.91 86 SER A C 1
ATOM 680 O O . SER A 1 86 ? 44.186 0.925 20.107 1.00 28.91 86 SER A O 1
ATOM 682 N N . THR A 1 87 ? 42.193 0.492 19.354 1.00 27.64 87 THR A N 1
ATOM 683 C CA . THR A 1 87 ? 40.859 0.360 19.967 1.00 27.64 87 THR A CA 1
ATOM 684 C C . THR A 1 87 ? 39.780 0.616 18.904 1.00 27.64 87 THR A C 1
ATOM 686 O O . THR A 1 87 ? 39.913 1.524 18.087 1.00 27.64 87 THR A O 1
ATOM 689 N N . ALA A 1 88 ? 38.716 -0.187 18.913 1.00 32.50 88 ALA A N 1
ATOM 690 C CA . ALA A 1 88 ? 37.585 -0.084 17.998 1.00 32.50 88 ALA A CA 1
ATOM 691 C C . ALA A 1 88 ? 36.709 1.151 18.277 1.00 32.50 88 ALA A C 1
ATOM 693 O O . ALA A 1 88 ? 36.316 1.394 19.416 1.00 32.50 88 ALA A O 1
ATOM 694 N N . ALA A 1 89 ? 36.316 1.848 17.212 1.00 30.81 89 ALA A N 1
ATOM 695 C CA . ALA A 1 89 ? 35.043 2.556 17.132 1.00 30.81 89 ALA A CA 1
ATOM 696 C C . ALA A 1 89 ? 34.234 1.874 16.013 1.00 30.81 89 ALA A C 1
ATOM 698 O O . ALA A 1 89 ? 34.805 1.629 14.944 1.00 30.81 89 ALA A O 1
ATOM 699 N N . PRO A 1 90 ? 32.955 1.507 16.218 1.00 33.09 90 PRO A N 1
ATOM 700 C CA . PRO A 1 90 ? 32.157 0.923 15.153 1.00 33.09 90 PRO A CA 1
ATOM 701 C C . PRO A 1 90 ? 31.937 1.997 14.092 1.00 33.09 90 PRO A C 1
ATOM 703 O O . PRO A 1 90 ? 31.343 3.038 14.360 1.00 33.09 90 PRO A O 1
ATOM 706 N N . ILE A 1 91 ? 32.433 1.748 12.885 1.00 34.09 91 ILE A N 1
ATOM 707 C CA . ILE A 1 91 ? 32.021 2.503 11.710 1.00 34.09 91 ILE A CA 1
ATOM 708 C C . ILE A 1 91 ? 30.555 2.130 11.490 1.00 34.09 91 ILE A C 1
ATOM 710 O O . ILE A 1 91 ? 30.258 0.996 11.107 1.00 34.09 91 ILE A O 1
ATOM 714 N N . GLU A 1 92 ? 29.644 3.058 11.783 1.00 36.06 92 GLU A N 1
ATOM 715 C CA . GLU A 1 92 ? 28.262 2.974 11.324 1.00 36.06 92 GLU A CA 1
ATOM 716 C C . GLU A 1 92 ? 28.288 2.720 9.815 1.00 36.06 92 GLU A C 1
ATOM 718 O O . GLU A 1 92 ? 28.720 3.561 9.020 1.00 36.06 92 GLU A O 1
ATOM 723 N N . LYS A 1 93 ? 27.861 1.519 9.416 1.00 30.91 93 LYS A N 1
ATOM 724 C CA . LYS A 1 93 ? 27.553 1.216 8.025 1.00 30.91 93 LYS A CA 1
ATOM 725 C C . LYS A 1 93 ? 26.422 2.153 7.612 1.00 30.91 93 LYS A C 1
ATOM 727 O O . LYS A 1 93 ? 25.263 1.890 7.917 1.00 30.91 93 LYS A O 1
ATOM 732 N N . LYS A 1 94 ? 26.743 3.228 6.891 1.00 32.41 94 LYS A N 1
ATOM 733 C CA . LYS A 1 94 ? 25.775 3.846 5.982 1.00 32.41 94 LYS A CA 1
ATOM 734 C C . LYS A 1 94 ? 25.318 2.740 5.033 1.00 32.41 94 LYS A C 1
ATOM 736 O O . LYS A 1 94 ? 26.112 2.286 4.211 1.00 32.41 94 LYS A O 1
ATOM 741 N N . ALA A 1 95 ? 24.089 2.264 5.220 1.00 36.69 95 ALA A N 1
ATOM 742 C CA . ALA A 1 95 ? 23.443 1.342 4.299 1.00 36.69 95 ALA A CA 1
ATOM 743 C C . ALA A 1 95 ? 23.537 1.920 2.881 1.00 36.69 95 ALA A C 1
ATOM 745 O O . ALA A 1 95 ? 23.382 3.132 2.689 1.00 36.69 95 ALA A O 1
ATOM 746 N N . SER A 1 96 ? 23.848 1.068 1.907 1.00 43.59 96 SER A N 1
ATOM 747 C CA . SER A 1 96 ? 23.852 1.468 0.501 1.00 43.59 96 SER A CA 1
ATOM 748 C C . SER A 1 96 ? 22.462 1.998 0.143 1.00 43.59 96 SER A C 1
ATOM 750 O O . SER A 1 96 ? 21.463 1.365 0.478 1.00 43.59 96 SER A O 1
ATOM 752 N N . SER A 1 97 ? 22.366 3.142 -0.540 1.00 57.59 97 SER A N 1
ATOM 753 C CA . SER A 1 97 ? 21.079 3.746 -0.932 1.00 57.59 97 SER A CA 1
ATOM 754 C C . SER A 1 97 ? 20.215 2.825 -1.808 1.00 57.59 97 SER A C 1
ATOM 756 O O . SER A 1 97 ? 19.006 3.005 -1.872 1.00 57.59 97 SER A O 1
ATOM 758 N N . THR A 1 98 ? 20.818 1.819 -2.444 1.00 60.22 98 THR A N 1
ATOM 759 C CA . THR A 1 98 ? 20.154 0.777 -3.243 1.00 60.22 98 THR A CA 1
ATOM 760 C C . THR A 1 98 ? 19.610 -0.406 -2.433 1.00 60.22 98 THR A C 1
ATOM 762 O O . THR A 1 98 ? 18.786 -1.154 -2.945 1.00 60.22 98 THR A O 1
ATOM 765 N N . GLU A 1 99 ? 19.983 -0.582 -1.160 1.00 73.19 99 GLU A N 1
ATOM 766 C CA . GLU A 1 99 ? 19.358 -1.603 -0.292 1.00 73.19 99 GLU A CA 1
ATOM 767 C C . GLU A 1 99 ? 17.988 -1.156 0.245 1.00 73.19 99 GLU A C 1
ATOM 769 O O . GLU A 1 99 ? 17.200 -1.976 0.721 1.00 73.19 99 GLU A O 1
ATOM 774 N N . LYS A 1 100 ? 17.686 0.146 0.166 1.00 86.50 100 LYS A N 1
ATOM 775 C CA . LYS A 1 100 ? 16.425 0.725 0.628 1.00 86.50 100 LYS A CA 1
ATOM 776 C C . LYS A 1 100 ? 15.263 0.219 -0.226 1.00 86.50 100 LYS A C 1
ATOM 778 O O . LYS A 1 100 ? 15.237 0.444 -1.429 1.00 86.50 100 LYS A O 1
ATOM 783 N N . ARG A 1 101 ? 14.270 -0.395 0.416 1.00 94.62 101 ARG A N 1
ATOM 784 C CA . ARG A 1 101 ? 12.976 -0.748 -0.182 1.00 94.62 101 ARG A CA 1
ATOM 785 C C . ARG A 1 101 ? 11.900 0.225 0.279 1.00 94.62 101 ARG A C 1
ATOM 787 O O . ARG A 1 101 ? 11.938 0.703 1.412 1.00 94.62 101 ARG A O 1
ATOM 794 N N . PHE A 1 102 ? 10.922 0.486 -0.579 1.00 97.25 102 PHE A N 1
ATOM 795 C CA . PHE A 1 102 ? 9.739 1.299 -0.268 1.00 97.25 102 PHE A CA 1
ATOM 796 C C . PHE A 1 102 ? 8.581 0.450 0.255 1.00 97.25 102 PHE A C 1
ATOM 798 O O . PHE A 1 102 ? 7.436 0.899 0.302 1.00 97.25 102 PHE A O 1
ATOM 805 N N . VAL A 1 103 ? 8.876 -0.788 0.648 1.00 97.69 103 VAL A N 1
ATOM 806 C CA . VAL A 1 103 ? 7.903 -1.812 1.013 1.00 97.69 103 VAL A CA 1
ATOM 807 C C . VAL A 1 103 ? 8.437 -2.713 2.128 1.00 97.69 103 VAL A C 1
ATOM 809 O O . VAL A 1 103 ? 9.646 -2.871 2.286 1.00 97.69 103 VAL A O 1
ATOM 812 N N . ILE A 1 104 ? 7.517 -3.306 2.885 1.00 96.88 104 ILE A N 1
ATOM 813 C CA . ILE A 1 104 ? 7.750 -4.384 3.853 1.00 96.88 104 ILE A CA 1
ATOM 814 C C . ILE A 1 104 ? 7.578 -5.721 3.122 1.00 96.88 104 ILE A C 1
ATOM 816 O O . ILE A 1 104 ? 6.576 -5.909 2.425 1.00 96.88 104 ILE A O 1
ATOM 820 N N . MET A 1 105 ? 8.507 -6.660 3.298 1.00 95.00 105 MET A N 1
ATOM 821 C CA . MET A 1 105 ? 8.408 -7.999 2.701 1.00 95.00 105 MET A CA 1
ATOM 822 C C . MET A 1 105 ? 7.583 -8.966 3.583 1.00 95.00 105 MET A C 1
ATOM 824 O O . MET A 1 105 ? 7.463 -8.738 4.787 1.00 95.00 105 MET A O 1
ATOM 828 N N . PRO A 1 106 ? 6.971 -10.030 3.014 1.00 92.69 106 PRO A N 1
ATOM 829 C CA . PRO A 1 106 ? 6.067 -10.945 3.737 1.00 92.69 106 PRO A CA 1
ATOM 830 C C . PRO A 1 106 ? 6.652 -11.695 4.940 1.00 92.69 106 PRO A C 1
ATOM 832 O O . PRO A 1 106 ? 5.894 -12.210 5.757 1.00 92.69 106 PRO A O 1
ATOM 835 N N . ASP A 1 107 ? 7.973 -11.781 5.053 1.00 90.62 107 ASP A N 1
ATOM 836 C CA . ASP A 1 107 ? 8.693 -12.448 6.140 1.00 90.62 107 ASP A CA 1
ATOM 837 C C . ASP A 1 107 ? 8.850 -11.582 7.401 1.00 90.62 107 ASP A C 1
ATOM 839 O O . ASP A 1 107 ? 9.310 -12.063 8.438 1.00 90.62 107 ASP A O 1
ATOM 843 N N . GLN A 1 108 ? 8.454 -10.311 7.333 1.00 91.69 108 GLN A N 1
ATOM 844 C CA . GLN A 1 108 ? 8.573 -9.358 8.428 1.00 91.69 108 GLN A CA 1
ATOM 845 C C . GLN A 1 108 ? 7.235 -9.193 9.155 1.00 91.69 108 GLN A C 1
ATOM 847 O O . GLN A 1 108 ? 6.182 -9.070 8.532 1.00 91.69 108 GLN A O 1
ATOM 852 N N . ASN A 1 109 ? 7.274 -9.107 10.486 1.00 94.19 109 ASN A N 1
ATOM 853 C CA . ASN A 1 109 ? 6.129 -8.637 11.263 1.00 94.19 109 ASN A CA 1
ATOM 854 C C . ASN A 1 109 ? 6.042 -7.110 11.152 1.00 94.19 109 ASN A C 1
ATOM 856 O O . ASN A 1 109 ? 7.059 -6.414 11.220 1.00 94.19 109 ASN A O 1
ATOM 860 N N . PHE A 1 110 ? 4.833 -6.572 10.994 1.00 96.44 110 PHE A N 1
ATOM 861 C CA . PHE A 1 110 ? 4.638 -5.135 10.821 1.00 96.44 110 PHE A CA 1
ATOM 862 C C . PHE A 1 110 ? 3.271 -4.661 11.314 1.00 96.44 110 PHE A C 1
ATOM 864 O O . PHE A 1 110 ? 2.353 -5.448 11.540 1.00 96.44 110 PHE A O 1
ATOM 871 N N . ILE A 1 111 ? 3.130 -3.344 11.441 1.00 97.12 111 ILE A N 1
ATOM 872 C CA . ILE A 1 111 ? 1.850 -2.659 11.624 1.00 97.12 111 ILE A CA 1
ATOM 873 C C . ILE A 1 111 ? 1.753 -1.483 10.652 1.00 97.12 111 ILE A C 1
ATOM 875 O O . ILE A 1 111 ? 2.748 -0.801 10.414 1.00 97.12 111 ILE A O 1
ATOM 879 N N . THR A 1 112 ? 0.568 -1.249 10.090 1.00 97.12 112 THR A N 1
ATOM 880 C CA . THR A 1 112 ? 0.324 -0.191 9.098 1.00 97.12 112 THR A CA 1
ATOM 881 C C . THR A 1 112 ? -0.640 0.846 9.652 1.00 97.12 112 THR A C 1
ATOM 883 O O . THR A 1 112 ? -1.624 0.514 10.313 1.00 97.12 112 THR A O 1
ATOM 886 N N . PHE A 1 113 ? -0.360 2.108 9.352 1.00 96.38 113 PHE A N 1
ATOM 887 C CA . PHE A 1 113 ? -1.169 3.261 9.702 1.00 96.38 113 PHE A CA 1
ATOM 888 C C . PHE A 1 113 ? -1.476 4.035 8.429 1.00 96.38 113 PHE A C 1
ATOM 890 O O . PHE A 1 113 ? -0.570 4.459 7.720 1.00 96.38 113 PHE A O 1
ATOM 897 N N . SER A 1 114 ? -2.752 4.239 8.141 1.00 95.12 114 SER A N 1
ATOM 898 C CA . SER A 1 114 ? -3.174 5.154 7.091 1.00 95.12 114 SER A CA 1
ATOM 899 C C . SER A 1 114 ? -3.197 6.571 7.632 1.00 95.12 114 SER A C 1
ATOM 901 O O . SER A 1 114 ? -3.948 6.874 8.562 1.00 95.12 114 SER A O 1
ATOM 903 N N . ILE A 1 115 ? -2.395 7.442 7.031 1.00 93.69 115 ILE A N 1
ATOM 904 C CA . ILE A 1 115 ? -2.287 8.843 7.420 1.00 93.69 115 ILE A CA 1
ATOM 905 C C . ILE A 1 115 ? -2.678 9.709 6.229 1.00 93.69 115 ILE A C 1
ATOM 907 O O . ILE A 1 115 ? -2.239 9.476 5.106 1.00 93.69 115 ILE A O 1
ATOM 911 N N . THR A 1 116 ? -3.517 10.713 6.461 1.00 91.62 116 THR A N 1
ATOM 912 C CA . THR A 1 116 ? -3.968 11.609 5.394 1.00 91.62 116 THR A CA 1
ATOM 913 C C . THR A 1 116 ? -2.799 12.432 4.848 1.00 91.62 116 THR A C 1
ATOM 915 O O . THR A 1 116 ? -2.029 13.029 5.608 1.00 91.62 116 THR A O 1
ATOM 918 N N . GLY A 1 117 ? -2.680 12.463 3.521 1.00 91.38 117 GLY A N 1
ATOM 919 C CA . GLY A 1 117 ? -1.712 13.289 2.812 1.00 91.38 117 GLY A CA 1
ATOM 920 C C . GLY A 1 117 ? -2.014 14.781 2.925 1.00 91.38 117 GLY A C 1
ATOM 921 O O . GLY A 1 117 ? -3.128 15.208 3.245 1.00 91.38 117 GLY A O 1
ATOM 922 N N . MET A 1 118 ? -0.996 15.585 2.653 1.00 89.50 118 MET A N 1
ATOM 923 C CA . MET A 1 118 ? -1.038 17.039 2.722 1.00 89.50 118 MET A CA 1
ATOM 924 C C . MET A 1 118 ? -0.499 17.658 1.431 1.00 89.50 118 MET A C 1
ATOM 926 O O . MET A 1 118 ? 0.272 17.046 0.696 1.00 89.50 118 MET A O 1
ATOM 930 N N . ASP A 1 119 ? -0.886 18.896 1.161 1.00 84.94 119 ASP A N 1
ATOM 931 C CA . ASP A 1 119 ? -0.205 19.782 0.222 1.00 84.94 119 ASP A CA 1
ATOM 932 C C . ASP A 1 119 ? 0.034 21.154 0.869 1.00 84.94 119 ASP A C 1
ATOM 934 O O . ASP A 1 119 ? -0.176 21.364 2.065 1.00 84.94 119 ASP A O 1
ATOM 938 N N . GLN A 1 120 ? 0.482 22.116 0.063 1.00 79.31 120 GLN A N 1
ATOM 939 C CA . GLN A 1 120 ? 0.718 23.489 0.508 1.00 79.31 120 GLN A CA 1
ATOM 940 C C . GLN A 1 120 ? -0.576 24.228 0.921 1.00 79.31 120 GLN A C 1
ATOM 942 O O . GLN A 1 120 ? -0.497 25.279 1.560 1.00 79.31 120 GLN A O 1
ATOM 947 N N . ALA A 1 121 ? -1.756 23.721 0.550 1.00 82.31 121 ALA A N 1
ATOM 948 C CA . ALA A 1 121 ? -3.065 24.289 0.868 1.00 82.31 121 ALA A CA 1
ATOM 949 C C . ALA A 1 121 ? -3.746 23.611 2.074 1.00 82.31 121 ALA A C 1
ATOM 951 O O . ALA A 1 121 ? -4.632 24.218 2.682 1.00 82.31 121 ALA A O 1
ATOM 952 N N . GLY A 1 122 ? -3.328 22.403 2.459 1.00 83.81 122 GLY A N 1
ATOM 953 C CA . GLY A 1 122 ? -3.801 21.706 3.653 1.00 83.81 122 GLY A CA 1
ATOM 954 C C . GLY A 1 122 ? -3.955 20.198 3.456 1.00 83.81 122 GLY A C 1
ATOM 955 O O . GLY A 1 122 ? -3.156 19.556 2.788 1.00 83.81 122 GLY A O 1
ATOM 956 N N . LEU A 1 123 ? -4.967 19.614 4.105 1.00 83.00 123 LEU A N 1
ATOM 957 C CA . LEU A 1 123 ? -5.263 18.180 4.018 1.00 83.00 123 LEU A CA 1
ATOM 958 C C . LEU A 1 123 ? -5.836 17.815 2.646 1.00 83.00 123 LEU A C 1
ATOM 960 O O . LEU A 1 123 ? -6.752 18.486 2.165 1.00 83.00 123 LEU A O 1
ATOM 964 N N . ILE A 1 124 ? -5.385 16.692 2.085 1.00 79.81 124 ILE A N 1
ATOM 965 C CA . ILE A 1 124 ? -5.915 16.150 0.832 1.00 79.81 124 ILE A CA 1
ATOM 966 C C . ILE A 1 124 ? -6.748 14.908 1.128 1.00 79.81 124 ILE A C 1
ATOM 968 O O . ILE A 1 124 ? -6.228 13.821 1.361 1.00 79.81 124 ILE A O 1
ATOM 972 N N . MET A 1 125 ? -8.068 15.049 1.051 1.00 74.69 125 MET A N 1
ATOM 973 C CA . MET A 1 125 ? -8.977 13.904 0.992 1.00 74.69 125 MET A CA 1
ATOM 974 C C . MET A 1 125 ? -9.294 13.592 -0.477 1.00 74.69 125 MET A C 1
ATOM 976 O O . MET A 1 125 ? -9.523 14.534 -1.238 1.00 74.69 125 MET A O 1
ATOM 980 N N . PRO A 1 126 ? -9.343 12.315 -0.901 1.00 75.81 126 PRO A N 1
ATOM 981 C CA . PRO A 1 126 ? -9.291 11.077 -0.110 1.00 75.81 126 PRO A CA 1
ATOM 982 C C . PRO A 1 126 ? -7.890 10.426 -0.049 1.00 75.81 126 PRO A C 1
ATOM 984 O O . PRO A 1 126 ? -7.778 9.201 -0.050 1.00 75.81 126 PRO A O 1
ATOM 987 N N . LEU A 1 127 ? -6.805 11.207 -0.062 1.00 89.88 127 LEU A N 1
ATOM 988 C CA . LEU A 1 127 ? -5.461 10.648 -0.186 1.00 89.88 127 LEU A CA 1
ATOM 989 C C . LEU A 1 127 ? -4.960 10.083 1.150 1.00 89.88 127 LEU A C 1
ATOM 991 O O . LEU A 1 127 ? -4.414 10.797 1.989 1.00 89.88 127 LEU A O 1
ATOM 995 N N . ASN A 1 128 ? -5.139 8.780 1.320 1.00 92.00 128 ASN A N 1
ATOM 996 C CA . ASN A 1 128 ? -4.695 8.022 2.479 1.00 92.00 128 ASN A CA 1
ATOM 997 C C . ASN A 1 128 ? -3.362 7.338 2.179 1.00 92.00 128 ASN A C 1
ATOM 999 O O . ASN A 1 128 ? -3.279 6.501 1.283 1.00 92.00 128 ASN A O 1
ATOM 1003 N N . ILE A 1 129 ? -2.321 7.713 2.921 1.00 96.00 129 ILE A N 1
ATOM 1004 C CA . ILE A 1 129 ? -0.956 7.218 2.751 1.00 96.00 129 ILE A CA 1
ATOM 1005 C C . ILE A 1 129 ? -0.715 6.123 3.796 1.00 96.00 129 ILE A C 1
ATOM 1007 O O . ILE A 1 129 ? -0.540 6.438 4.977 1.00 96.00 129 ILE A O 1
ATOM 1011 N N . PRO A 1 130 ? -0.725 4.838 3.400 1.00 96.88 130 PRO A N 1
ATOM 1012 C CA . PRO A 1 130 ? -0.379 3.743 4.298 1.00 96.88 130 PRO A CA 1
ATOM 1013 C C . PRO A 1 130 ? 1.122 3.775 4.600 1.00 96.88 130 PRO A C 1
ATOM 1015 O O . PRO A 1 130 ? 1.937 3.632 3.694 1.00 96.88 130 PRO A O 1
ATOM 1018 N N . VAL A 1 131 ? 1.495 3.947 5.865 1.00 97.31 131 VAL A N 1
ATOM 1019 C CA . VAL A 1 131 ? 2.876 3.844 6.358 1.00 97.31 131 VAL A CA 1
ATOM 1020 C C . VAL A 1 131 ? 3.008 2.655 7.295 1.00 97.31 131 VAL A C 1
ATOM 1022 O O . VAL A 1 131 ? 2.134 2.423 8.130 1.00 97.31 131 VAL A O 1
ATOM 1025 N N . SER A 1 132 ? 4.087 1.891 7.165 1.00 97.50 132 SER A N 1
ATOM 1026 C CA . SER A 1 132 ? 4.254 0.629 7.887 1.00 97.50 132 SER A CA 1
ATOM 1027 C C . SER A 1 132 ? 5.502 0.634 8.749 1.00 97.50 132 SER A C 1
ATOM 1029 O O . SER A 1 132 ? 6.554 1.099 8.333 1.00 97.50 132 SER A O 1
ATOM 1031 N N . MET A 1 133 ? 5.412 0.075 9.946 1.00 95.50 133 MET A N 1
ATOM 1032 C CA . MET A 1 133 ? 6.549 -0.105 10.840 1.00 95.50 133 MET A CA 1
ATOM 1033 C C . MET A 1 133 ? 6.844 -1.592 10.963 1.00 95.50 133 MET A C 1
ATOM 1035 O O . MET A 1 133 ? 5.955 -2.353 11.345 1.00 95.50 133 MET A O 1
ATOM 1039 N N . ALA A 1 134 ? 8.076 -1.995 10.655 1.00 93.94 134 ALA A N 1
ATOM 1040 C CA . ALA A 1 134 ? 8.549 -3.335 10.977 1.00 93.94 134 ALA A CA 1
ATOM 1041 C C . ALA A 1 134 ? 8.710 -3.453 12.499 1.00 93.94 134 ALA A C 1
ATOM 1043 O O . ALA A 1 134 ? 9.280 -2.567 13.138 1.00 93.94 134 ALA A O 1
ATOM 1044 N N . VAL A 1 135 ? 8.200 -4.534 13.078 1.00 94.69 135 VAL A N 1
ATOM 1045 C CA . VAL A 1 135 ? 8.234 -4.777 14.523 1.00 94.69 135 VAL A CA 1
ATOM 1046 C C . VAL A 1 135 ? 8.763 -6.175 14.797 1.00 94.69 135 VAL A C 1
ATOM 1048 O O . VAL A 1 135 ? 8.493 -7.108 14.051 1.00 94.69 135 VAL A O 1
ATOM 1051 N N . GLU A 1 136 ? 9.510 -6.345 15.882 1.00 91.94 136 GLU A N 1
ATOM 1052 C CA . GLU A 1 136 ? 9.962 -7.678 16.303 1.00 91.94 136 GLU A CA 1
ATOM 1053 C C . GLU A 1 136 ? 8.894 -8.402 17.130 1.00 91.94 136 GLU A C 1
ATOM 1055 O O . GLU A 1 136 ? 8.894 -9.630 17.237 1.00 91.94 136 GLU A O 1
ATOM 1060 N N . GLU A 1 137 ? 7.967 -7.653 17.733 1.00 92.62 137 GLU A N 1
ATOM 1061 C CA . GLU A 1 137 ? 6.986 -8.231 18.638 1.00 92.62 137 GLU A CA 1
ATOM 1062 C C . GLU A 1 137 ? 5.933 -9.056 17.904 1.00 92.62 137 GLU A C 1
ATOM 1064 O O . GLU A 1 137 ? 5.260 -8.593 16.986 1.00 92.62 137 GLU A O 1
ATOM 1069 N N . ASN A 1 138 ? 5.721 -10.271 18.400 1.00 88.81 138 ASN A N 1
ATOM 1070 C CA . ASN A 1 138 ? 4.646 -11.140 17.954 1.00 88.81 138 ASN A CA 1
ATOM 1071 C C . ASN A 1 138 ? 3.370 -10.853 18.763 1.00 88.81 138 ASN A C 1
ATOM 1073 O O . ASN A 1 138 ? 3.057 -11.548 19.732 1.00 88.81 138 ASN A O 1
ATOM 1077 N N . ALA A 1 139 ? 2.678 -9.771 18.409 1.00 93.62 139 ALA A N 1
ATOM 1078 C CA . ALA A 1 139 ? 1.397 -9.371 18.989 1.00 93.62 139 ALA A CA 1
ATOM 1079 C C . ALA A 1 139 ? 0.356 -9.141 17.887 1.00 93.62 139 ALA A C 1
ATOM 1081 O O . ALA A 1 139 ? 0.702 -8.987 16.717 1.00 93.62 139 ALA A O 1
ATOM 1082 N N . SER A 1 140 ? -0.929 -9.108 18.254 1.00 94.38 140 SER A N 1
ATOM 1083 C CA . SER A 1 140 ? -1.987 -8.834 17.280 1.00 94.38 140 SER A CA 1
ATOM 1084 C C . SER A 1 140 ? -1.853 -7.418 16.699 1.00 94.38 140 SER A C 1
ATOM 1086 O O . SER A 1 140 ? -1.463 -6.492 17.423 1.00 94.38 140 SER A O 1
ATOM 1088 N N . PRO A 1 141 ? -2.222 -7.207 15.423 1.00 95.75 141 PRO A N 1
ATOM 1089 C CA . PRO A 1 141 ? -2.185 -5.888 14.797 1.00 95.75 141 PRO A CA 1
ATOM 1090 C C . PRO A 1 141 ? -2.940 -4.815 15.595 1.00 95.75 141 PRO A C 1
ATOM 1092 O O . PRO A 1 141 ? -2.449 -3.700 15.724 1.00 95.75 141 PRO A O 1
ATOM 1095 N N . ALA A 1 142 ? -4.081 -5.145 16.214 1.00 95.75 142 ALA A N 1
ATOM 1096 C CA . ALA A 1 142 ? -4.823 -4.224 17.084 1.00 95.75 142 ALA A CA 1
ATOM 1097 C C . ALA A 1 142 ? -4.004 -3.729 18.301 1.00 95.75 142 ALA A C 1
ATOM 1099 O O . ALA A 1 142 ? -4.026 -2.540 18.645 1.00 95.75 142 ALA A O 1
ATOM 1100 N N . VAL A 1 143 ? -3.240 -4.628 18.935 1.00 95.75 143 VAL A N 1
ATOM 1101 C CA . VAL A 1 143 ? -2.348 -4.291 20.059 1.00 95.75 143 VAL A CA 1
ATOM 1102 C C . VAL A 1 143 ? -1.168 -3.453 19.574 1.00 95.75 143 VAL A C 1
ATOM 1104 O O . VAL A 1 143 ? -0.839 -2.437 20.191 1.00 95.75 143 VAL A O 1
ATOM 1107 N N . LEU A 1 144 ? -0.551 -3.846 18.456 1.00 95.81 144 LEU A N 1
ATOM 1108 C CA . LEU A 1 144 ? 0.559 -3.107 17.854 1.00 95.81 144 LEU A CA 1
ATOM 1109 C C . LEU A 1 144 ? 0.130 -1.691 17.454 1.00 95.81 144 LEU A C 1
ATOM 1111 O O . LEU A 1 144 ? 0.826 -0.733 17.784 1.00 95.81 144 LEU A O 1
ATOM 1115 N N . TYR A 1 145 ? -1.043 -1.541 16.838 1.00 95.44 145 TYR A N 1
ATOM 1116 C CA . TYR A 1 145 ? -1.589 -0.245 16.437 1.00 95.44 145 TYR A CA 1
ATOM 1117 C C . TYR A 1 145 ? -1.688 0.704 17.634 1.00 95.44 145 TYR A C 1
ATOM 1119 O O . TYR A 1 145 ? -1.130 1.799 17.617 1.00 95.44 145 TYR A O 1
ATOM 1127 N N . THR A 1 146 ? -2.307 0.241 18.723 1.00 94.25 146 THR A N 1
ATOM 1128 C CA . THR A 1 146 ? -2.473 1.025 19.957 1.00 94.25 146 THR A CA 1
ATOM 1129 C C . THR A 1 146 ? -1.130 1.391 20.596 1.00 94.25 146 THR A C 1
ATOM 1131 O O . THR A 1 146 ? -0.964 2.492 21.114 1.00 94.25 146 THR A O 1
ATOM 1134 N N . LYS A 1 147 ? -0.147 0.486 20.550 1.00 94.44 147 LYS A N 1
ATOM 1135 C CA . LYS A 1 147 ? 1.189 0.708 21.123 1.00 94.44 147 LYS A CA 1
ATOM 1136 C C . LYS A 1 147 ? 2.027 1.712 20.325 1.00 94.44 147 LYS A C 1
ATOM 1138 O O . LYS A 1 147 ? 2.830 2.435 20.918 1.00 94.44 147 LYS A O 1
ATOM 1143 N N . TYR A 1 148 ? 1.905 1.705 18.999 1.00 93.88 148 TYR A N 1
ATOM 1144 C CA . TYR A 1 148 ? 2.806 2.432 18.102 1.00 93.88 148 TYR A CA 1
ATOM 1145 C C . TYR A 1 148 ? 2.219 3.725 17.529 1.00 93.88 148 TYR A C 1
ATOM 1147 O O . TYR A 1 148 ? 2.999 4.572 17.099 1.00 93.88 148 TYR A O 1
ATOM 1155 N N . ILE A 1 149 ? 0.900 3.941 17.600 1.00 92.12 149 ILE A N 1
ATOM 1156 C CA . ILE A 1 149 ? 0.255 5.146 17.052 1.00 92.12 149 ILE A CA 1
ATOM 1157 C C . ILE A 1 149 ? 0.871 6.462 17.557 1.00 92.12 149 ILE A C 1
ATOM 1159 O O . ILE A 1 149 ? 1.065 7.393 16.782 1.00 92.12 149 ILE A O 1
ATOM 1163 N N . ASP A 1 150 ? 1.264 6.516 18.830 1.00 89.56 150 ASP A N 1
ATOM 1164 C CA . ASP A 1 150 ? 1.842 7.713 19.457 1.00 89.56 150 ASP A CA 1
ATOM 1165 C C . ASP A 1 150 ? 3.326 7.934 19.156 1.00 89.56 150 ASP A C 1
ATOM 1167 O O . ASP A 1 150 ? 3.901 8.948 19.551 1.00 89.56 150 ASP A O 1
ATOM 1171 N N . LYS A 1 151 ? 3.966 6.986 18.471 1.00 89.62 151 LYS A N 1
ATOM 1172 C CA . LYS A 1 151 ? 5.379 7.075 18.084 1.00 89.62 151 LYS A CA 1
ATOM 1173 C C . LYS A 1 151 ? 5.564 7.619 16.669 1.00 89.62 151 LYS A C 1
ATOM 1175 O O . LYS A 1 151 ? 6.700 7.804 16.234 1.00 89.62 151 LYS A O 1
ATOM 1180 N N . MET A 1 152 ? 4.467 7.858 15.956 1.00 89.62 152 MET A N 1
ATOM 1181 C CA . MET A 1 152 ? 4.491 8.268 14.560 1.00 89.62 152 MET A CA 1
ATOM 1182 C C . MET A 1 152 ? 4.957 9.721 14.427 1.00 89.62 152 MET A C 1
ATOM 1184 O O . MET A 1 152 ? 4.468 10.622 15.109 1.00 89.62 152 MET A O 1
ATOM 1188 N N . LYS A 1 153 ? 5.928 9.957 13.540 1.00 91.88 153 LYS A N 1
ATOM 1189 C CA . LYS A 1 153 ? 6.573 11.265 13.343 1.00 91.88 153 LYS A CA 1
ATOM 1190 C C . LYS A 1 153 ? 5.966 11.995 12.143 1.00 91.88 153 LYS A C 1
ATOM 1192 O O . LYS A 1 153 ? 6.691 12.479 11.281 1.00 91.88 153 LYS A O 1
ATOM 1197 N N . ASN A 1 154 ? 4.636 12.068 12.088 1.00 91.69 154 ASN A N 1
ATOM 1198 C CA . ASN A 1 154 ? 3.871 12.497 10.906 1.00 91.69 154 ASN A CA 1
ATOM 1199 C C . ASN A 1 154 ? 4.346 13.837 10.331 1.00 91.69 154 ASN A C 1
ATOM 1201 O O . ASN A 1 154 ? 4.527 13.963 9.124 1.00 91.69 154 ASN A O 1
ATOM 1205 N N . GLU A 1 155 ? 4.629 14.811 11.199 1.00 89.19 155 GLU A N 1
ATOM 1206 C CA . GLU A 1 155 ? 5.120 16.129 10.787 1.00 89.19 155 GLU A CA 1
ATOM 1207 C C . GLU A 1 155 ? 6.474 16.057 10.069 1.00 89.19 155 GLU A C 1
ATOM 1209 O O . GLU A 1 155 ? 6.677 16.774 9.096 1.00 89.19 155 GLU A O 1
ATOM 1214 N N . GLN A 1 156 ? 7.383 15.169 10.493 1.00 91.31 156 GLN A N 1
ATOM 1215 C CA . GLN A 1 156 ? 8.682 14.951 9.832 1.00 91.31 156 GLN A CA 1
ATOM 1216 C C . GLN A 1 156 ? 8.531 14.241 8.482 1.00 91.31 156 GLN A C 1
ATOM 1218 O O . GLN A 1 156 ? 9.438 14.269 7.655 1.00 91.31 156 GLN A O 1
ATOM 1223 N N . TRP A 1 157 ? 7.387 13.601 8.260 1.00 92.75 157 TRP A N 1
ATOM 1224 C CA . TRP A 1 157 ? 7.050 12.903 7.029 1.00 92.75 157 TRP A CA 1
ATOM 1225 C C . TRP A 1 157 ? 6.180 13.741 6.089 1.00 92.75 157 TRP A C 1
ATOM 1227 O O . TRP A 1 157 ? 5.895 13.303 4.981 1.00 92.75 157 TRP A O 1
ATOM 1237 N N . GLY A 1 158 ? 5.768 14.949 6.489 1.00 90.75 158 GLY A N 1
ATOM 1238 C CA . GLY A 1 158 ? 4.880 15.773 5.667 1.00 90.75 158 GLY A CA 1
ATOM 1239 C C . GLY A 1 158 ? 3.471 15.183 5.564 1.00 90.75 158 GLY A C 1
ATOM 1240 O O . GLY A 1 158 ? 2.842 15.243 4.505 1.00 90.75 158 GLY A O 1
ATOM 1241 N N . LEU A 1 159 ? 3.011 14.558 6.651 1.00 92.81 159 LEU A N 1
ATOM 1242 C CA . LEU A 1 159 ? 1.719 13.890 6.768 1.00 92.81 159 LEU A CA 1
ATOM 1243 C C . LEU A 1 159 ? 0.888 14.508 7.898 1.00 92.81 159 LEU A C 1
ATOM 1245 O O . LEU A 1 159 ? 1.424 15.069 8.858 1.00 92.81 159 LEU A O 1
ATOM 1249 N N . ALA A 1 160 ? -0.433 14.362 7.807 1.00 91.38 160 ALA A N 1
ATOM 1250 C CA . ALA A 1 160 ? -1.353 14.892 8.804 1.00 91.38 160 ALA A CA 1
ATOM 1251 C C . ALA A 1 160 ? -1.174 14.235 10.189 1.00 91.38 160 ALA A C 1
ATOM 1253 O O . ALA A 1 160 ? -0.804 13.061 10.282 1.00 91.38 160 ALA A O 1
ATOM 1254 N N . PRO A 1 161 ? -1.494 14.930 11.295 1.00 87.50 161 PRO A N 1
ATOM 1255 C CA . PRO A 1 161 ? -1.605 14.294 12.605 1.00 87.50 161 PRO A CA 1
ATOM 1256 C C . PRO A 1 161 ? -2.640 13.160 12.596 1.00 87.50 161 PRO A C 1
ATOM 1258 O O . PRO A 1 161 ? -3.704 13.283 11.989 1.00 87.50 161 PRO A O 1
ATOM 1261 N N . LEU A 1 162 ? -2.337 12.064 13.294 1.00 84.06 162 LEU A N 1
ATOM 1262 C CA . LEU A 1 162 ? -3.222 10.909 13.436 1.00 84.06 162 LEU A CA 1
ATOM 1263 C C . LEU A 1 162 ? -3.763 10.864 14.870 1.00 84.06 162 LEU A C 1
ATOM 1265 O O . LEU A 1 162 ? -2.980 10.752 15.808 1.00 84.06 162 LEU A O 1
ATOM 1269 N N . ASP A 1 163 ? -5.087 10.938 15.046 1.00 81.75 163 ASP A 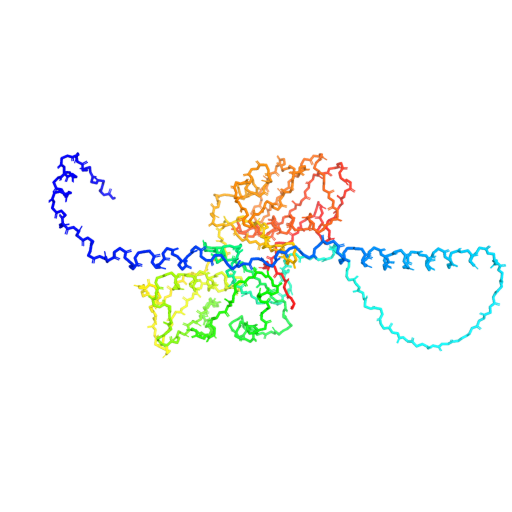N 1
ATOM 1270 C CA . ASP A 1 163 ? -5.716 11.009 16.378 1.00 81.75 163 ASP A CA 1
ATOM 1271 C C . ASP A 1 163 ? -6.742 9.893 16.648 1.00 81.75 163 ASP A C 1
ATOM 1273 O O . ASP A 1 163 ? -7.831 10.108 17.176 1.00 81.75 163 ASP A O 1
ATOM 1277 N N . PHE A 1 164 ? -6.425 8.655 16.261 1.00 84.69 164 PHE A N 1
ATOM 1278 C CA . PHE A 1 164 ? -7.370 7.541 16.421 1.00 84.69 164 PHE A CA 1
ATOM 1279 C C . PHE A 1 164 ? -7.613 7.172 17.890 1.00 84.69 164 PHE A C 1
ATOM 1281 O O . PHE A 1 164 ? -8.725 6.780 18.247 1.00 84.69 164 PHE A O 1
ATOM 1288 N N . LYS A 1 165 ? -6.610 7.330 18.761 1.00 84.69 165 LYS A N 1
ATOM 1289 C CA . LYS A 1 165 ? -6.693 6.938 20.180 1.00 84.69 165 LYS A CA 1
ATOM 1290 C C . LYS A 1 165 ? -7.735 7.728 20.977 1.00 84.69 165 LYS A C 1
ATOM 1292 O O . LYS A 1 165 ? -8.280 7.217 21.950 1.00 84.69 165 LYS A O 1
ATOM 1297 N N . ASN A 1 166 ? -8.017 8.965 20.565 1.00 87.25 166 ASN A N 1
ATOM 1298 C CA . ASN A 1 166 ? -9.031 9.810 21.195 1.00 87.25 166 ASN A CA 1
ATOM 1299 C C . ASN A 1 166 ? -10.447 9.484 20.695 1.00 87.25 166 ASN A C 1
ATOM 1301 O O . ASN A 1 166 ? -11.428 10.068 21.160 1.00 87.25 166 ASN A O 1
ATOM 1305 N N . HIS A 1 167 ? -10.569 8.556 19.745 1.00 89.44 167 HIS A N 1
ATOM 1306 C CA . HIS A 1 167 ? -11.830 8.207 19.108 1.00 89.44 167 HIS A CA 1
ATOM 1307 C C . HIS A 1 167 ? -12.230 6.749 19.307 1.00 89.44 167 HIS A C 1
ATOM 1309 O O . HIS A 1 167 ? -13.427 6.486 19.417 1.00 89.44 167 HIS A O 1
ATOM 1315 N N . ALA A 1 168 ? -11.275 5.821 19.374 1.00 92.19 168 ALA A N 1
ATOM 1316 C CA . ALA A 1 168 ? -11.570 4.401 19.490 1.00 92.19 168 ALA A CA 1
ATOM 1317 C C . ALA A 1 168 ? -10.456 3.604 20.175 1.00 92.19 168 ALA A C 1
ATOM 1319 O O . ALA A 1 168 ? -9.289 4.001 20.184 1.00 92.19 168 ALA A O 1
ATOM 1320 N N . THR A 1 169 ? -10.830 2.435 20.691 1.00 94.06 169 THR A N 1
ATOM 1321 C CA . THR A 1 169 ? -9.903 1.363 21.056 1.00 94.06 169 THR A CA 1
ATOM 1322 C C . THR A 1 169 ? -10.046 0.190 20.090 1.00 94.06 169 THR A C 1
ATOM 1324 O O . THR A 1 169 ? -11.086 0.003 19.452 1.00 94.06 169 THR A O 1
ATOM 1327 N N . PHE A 1 170 ? -8.976 -0.593 19.966 1.00 95.69 170 PHE A N 1
ATOM 1328 C CA . PHE A 1 170 ? -8.873 -1.681 19.000 1.00 95.69 170 PHE A CA 1
ATOM 1329 C C . PHE A 1 170 ? -8.644 -2.999 19.726 1.00 95.69 170 PHE A C 1
ATOM 1331 O O . PHE A 1 170 ? -7.768 -3.109 20.585 1.00 95.69 170 PHE A O 1
ATOM 1338 N N . SER A 1 171 ? -9.405 -4.016 19.346 1.00 96.06 171 SER A N 1
ATOM 1339 C CA . SER A 1 171 ? -9.192 -5.394 19.780 1.00 96.06 171 SER A CA 1
ATOM 1340 C C . SER A 1 171 ? -9.435 -6.359 18.622 1.00 96.06 171 SER A C 1
ATOM 1342 O O . SER A 1 171 ? -9.849 -5.957 17.536 1.00 96.06 171 SER A O 1
ATOM 1344 N N . GLU A 1 172 ? -9.114 -7.630 18.827 1.00 95.50 172 GLU A N 1
ATOM 1345 C CA . GLU A 1 172 ? -9.252 -8.671 17.814 1.00 95.50 172 GLU A CA 1
ATOM 1346 C C . GLU A 1 172 ? -10.173 -9.771 18.332 1.00 95.50 172 GLU A C 1
ATOM 1348 O O . GLU A 1 172 ? -10.062 -10.205 19.480 1.00 95.50 172 GLU A O 1
ATOM 1353 N N . ALA A 1 173 ? -11.060 -10.232 17.458 1.00 94.19 173 ALA A N 1
ATOM 1354 C CA . ALA A 1 173 ? -11.839 -11.441 17.642 1.00 94.19 173 ALA A CA 1
ATOM 1355 C C . ALA A 1 173 ? -11.540 -12.412 16.495 1.00 94.19 173 ALA A C 1
ATOM 1357 O O . ALA A 1 173 ? -11.166 -12.011 15.392 1.00 94.19 173 ALA A O 1
ATOM 1358 N N . SER A 1 174 ? -11.704 -13.704 16.750 1.00 92.50 174 SER A N 1
ATOM 1359 C CA . SER A 1 174 ? -11.649 -14.737 15.718 1.00 92.50 174 SER A CA 1
ATOM 1360 C C . SER A 1 174 ? -12.836 -15.668 15.884 1.00 92.50 174 SER A C 1
ATOM 1362 O O . SER A 1 174 ? -13.194 -16.020 17.010 1.00 92.50 174 SER A O 1
ATOM 1364 N N . ASP A 1 175 ? -13.457 -16.046 14.773 1.00 88.62 175 ASP A N 1
ATOM 1365 C CA . ASP A 1 175 ? -14.509 -17.057 14.791 1.00 88.62 175 ASP A CA 1
ATOM 1366 C C . ASP A 1 175 ? -13.923 -18.483 14.789 1.00 88.62 175 ASP A C 1
ATOM 1368 O O . ASP A 1 175 ? -12.713 -18.695 14.677 1.00 88.62 175 ASP A O 1
ATOM 1372 N N . ALA A 1 176 ? -14.795 -19.487 14.904 1.00 88.81 176 ALA A N 1
ATOM 1373 C CA . ALA A 1 176 ? -14.394 -20.896 14.891 1.00 88.81 176 ALA A CA 1
ATOM 1374 C C . ALA A 1 176 ? -13.757 -21.353 13.561 1.00 88.81 176 ALA A C 1
ATOM 1376 O O . ALA A 1 176 ? -13.110 -22.398 13.530 1.00 88.81 176 ALA A O 1
ATOM 1377 N N . ASN A 1 177 ? -13.929 -20.587 12.477 1.00 88.06 177 ASN A N 1
ATOM 1378 C CA . ASN A 1 177 ? -13.350 -20.860 11.161 1.00 88.06 177 ASN A CA 1
ATOM 1379 C C . ASN A 1 177 ? -11.991 -20.164 10.967 1.00 88.06 177 ASN A C 1
ATOM 1381 O O . ASN A 1 177 ? -11.380 -20.306 9.910 1.00 88.06 177 ASN A O 1
ATOM 1385 N N . GLY A 1 178 ? -11.515 -19.417 11.970 1.00 86.69 178 GLY A N 1
ATOM 1386 C CA . GLY A 1 178 ? -10.272 -18.654 11.904 1.00 86.69 178 GLY A CA 1
ATOM 1387 C C . GLY A 1 178 ? -10.396 -17.317 11.169 1.00 86.69 178 GLY A C 1
ATOM 1388 O O . GLY A 1 178 ? -9.368 -16.696 10.899 1.00 86.69 178 GLY A O 1
ATOM 1389 N N . ASN A 1 179 ? -11.613 -16.853 10.858 1.00 91.06 179 ASN A N 1
ATOM 1390 C CA . ASN A 1 179 ? -11.805 -15.523 10.284 1.00 91.06 179 ASN A CA 1
ATOM 1391 C C . ASN A 1 179 ? -11.504 -14.470 11.345 1.00 91.06 179 ASN A C 1
ATOM 1393 O O . ASN A 1 179 ? -12.097 -14.474 12.430 1.00 91.06 179 ASN A O 1
ATOM 1397 N N . LYS A 1 180 ? -10.602 -13.546 11.015 1.00 95.25 180 LYS A N 1
ATOM 1398 C CA . LYS A 1 180 ? -10.178 -12.484 11.924 1.00 95.25 180 LYS A CA 1
ATOM 1399 C C . LYS A 1 180 ? -11.075 -11.269 11.763 1.00 95.25 180 LYS A C 1
ATOM 1401 O O . LYS A 1 180 ? -11.289 -10.769 10.658 1.00 95.25 180 LYS A O 1
ATOM 1406 N N . THR A 1 181 ? -11.551 -10.759 12.888 1.00 96.75 181 THR A N 1
ATOM 1407 C CA . THR A 1 181 ? -12.374 -9.555 12.973 1.00 96.75 181 THR A CA 1
ATOM 1408 C C . THR A 1 181 ? -11.645 -8.508 13.799 1.00 96.75 181 THR A C 1
ATOM 1410 O O . THR A 1 181 ? -11.257 -8.769 14.939 1.00 96.75 181 THR A O 1
ATOM 1413 N N . LEU A 1 182 ? -11.481 -7.315 13.230 1.00 97.75 182 LEU A N 1
ATOM 1414 C CA . LEU A 1 182 ? -11.071 -6.149 14.000 1.00 97.75 182 LEU A CA 1
ATOM 1415 C C . LEU A 1 182 ? -12.299 -5.617 14.735 1.00 97.75 182 LEU A C 1
ATOM 1417 O O . LEU A 1 182 ? -13.297 -5.279 14.105 1.00 97.75 182 LEU A O 1
ATOM 1421 N N . VAL A 1 183 ? -12.218 -5.506 16.053 1.00 97.38 183 VAL A N 1
ATOM 1422 C CA . VAL A 1 183 ? -13.261 -4.887 16.869 1.00 97.38 183 VAL A CA 1
ATOM 1423 C C . VAL A 1 183 ? -12.826 -3.469 17.215 1.00 97.38 183 VAL A C 1
ATOM 1425 O O . VAL A 1 183 ? -11.771 -3.264 17.819 1.00 97.38 183 VAL A O 1
ATOM 1428 N N . VAL A 1 184 ? -13.651 -2.498 16.832 1.00 96.50 184 VAL A N 1
ATOM 1429 C CA . VAL A 1 184 ? -13.421 -1.067 17.048 1.00 96.50 184 VAL A CA 1
ATOM 1430 C C . VAL A 1 184 ? -14.472 -0.548 18.013 1.00 96.50 184 VAL A C 1
ATOM 1432 O O . VAL A 1 184 ? -15.642 -0.402 17.650 1.00 96.50 184 VAL A O 1
ATOM 1435 N N . ASP A 1 185 ? -14.055 -0.286 19.250 1.00 95.31 185 ASP A N 1
ATOM 1436 C CA . ASP A 1 185 ? -14.931 0.262 20.28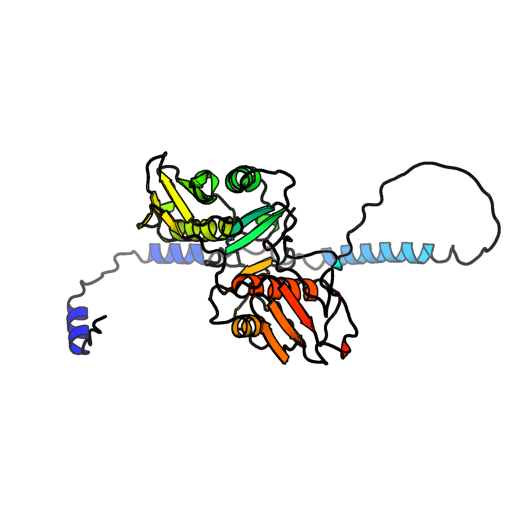2 1.00 95.31 185 ASP A CA 1
ATOM 1437 C C . ASP A 1 185 ? -14.766 1.780 20.357 1.00 95.31 185 ASP A C 1
ATOM 1439 O O . ASP A 1 185 ? -13.733 2.312 20.773 1.00 95.31 185 ASP A O 1
ATOM 1443 N N . MET A 1 186 ? -15.796 2.481 19.898 1.00 93.25 186 MET A N 1
ATOM 1444 C CA . MET A 1 186 ? -15.825 3.926 19.775 1.00 93.25 186 MET A CA 1
ATOM 1445 C C . MET A 1 186 ? -16.062 4.586 21.133 1.00 93.25 186 MET A C 1
ATOM 1447 O O . MET A 1 186 ? -16.965 4.231 21.899 1.00 93.25 186 MET A O 1
ATOM 1451 N N . ILE A 1 187 ? -15.298 5.640 21.401 1.00 90.00 187 ILE A N 1
ATOM 1452 C CA . ILE A 1 187 ? -15.505 6.499 22.563 1.00 90.00 187 ILE A CA 1
ATOM 1453 C C . ILE A 1 187 ? -16.756 7.356 22.317 1.00 90.00 187 ILE A C 1
ATOM 1455 O O . ILE A 1 187 ? -16.900 8.016 21.284 1.00 90.00 187 ILE A O 1
ATOM 1459 N N . LYS A 1 188 ? -17.682 7.355 23.282 1.00 79.50 188 LYS A N 1
ATOM 1460 C CA . LYS A 1 188 ? -18.924 8.138 23.217 1.00 79.50 188 LYS A CA 1
ATOM 1461 C C . LYS A 1 188 ? -18.625 9.635 23.093 1.00 79.50 188 LYS A C 1
ATOM 1463 O O . LYS A 1 188 ? -17.740 10.148 23.769 1.00 79.50 188 LYS A O 1
ATOM 1468 N N . ASN A 1 189 ? -19.425 10.339 22.289 1.00 67.25 189 ASN A N 1
ATOM 1469 C CA . ASN A 1 189 ? -19.259 11.764 21.967 1.00 67.25 189 ASN A CA 1
ATOM 1470 C C . ASN A 1 189 ? -17.939 12.096 21.248 1.00 67.25 189 ASN A C 1
ATOM 1472 O O . ASN A 1 189 ? -17.478 13.236 21.323 1.00 67.25 189 ASN A O 1
ATOM 1476 N N . SER A 1 190 ? -17.333 11.135 20.543 1.00 69.25 190 SER A N 1
ATOM 1477 C CA . SER A 1 190 ? -16.266 11.461 19.599 1.00 69.25 190 SER A CA 1
ATOM 1478 C C . SER A 1 190 ? -16.774 12.501 18.587 1.00 69.25 190 SER A C 1
ATOM 1480 O O . SER A 1 190 ? -17.933 12.485 18.164 1.00 69.25 190 SER A O 1
ATOM 1482 N N . SER A 1 191 ? -15.910 13.432 18.181 1.00 66.50 191 SER A N 1
ATOM 1483 C CA . SER A 1 191 ? -16.212 14.485 17.194 1.00 66.50 191 SER A CA 1
ATOM 1484 C C . SER A 1 191 ? -16.503 13.949 15.778 1.00 66.50 191 SER A C 1
ATOM 1486 O O . SER A 1 191 ? -16.690 14.725 14.842 1.00 66.50 191 SER A O 1
ATOM 1488 N N . LEU A 1 192 ? -16.590 12.625 15.617 1.00 75.25 192 LEU A N 1
ATOM 1489 C CA . LEU A 1 192 ? -16.785 11.900 14.361 1.00 75.25 192 LEU A CA 1
ATOM 1490 C C . LEU A 1 192 ? -18.253 11.813 13.910 1.00 75.25 192 LEU A C 1
ATOM 1492 O O . LEU A 1 192 ? -18.562 11.210 12.880 1.00 75.25 192 LEU A O 1
ATOM 1496 N N . GLY A 1 193 ? -19.166 12.448 14.651 1.00 62.91 193 GLY A N 1
ATOM 1497 C CA . GLY A 1 193 ? -20.554 12.632 14.222 1.00 62.91 193 GLY A CA 1
ATOM 1498 C C . GLY A 1 193 ? -20.699 13.520 12.977 1.00 62.91 193 GLY A C 1
ATOM 1499 O O . GLY A 1 193 ? -21.700 13.423 12.274 1.00 62.91 193 GLY A O 1
ATOM 1500 N N . VAL A 1 194 ? -19.699 14.357 12.661 1.00 70.62 194 VAL A N 1
ATOM 1501 C CA . VAL A 1 194 ? -19.664 15.164 11.427 1.00 70.62 194 VAL A CA 1
ATOM 1502 C C . VAL A 1 194 ? -19.348 14.270 10.222 1.00 70.62 194 VAL A C 1
ATOM 1504 O O . VAL A 1 194 ? -18.422 13.465 10.283 1.00 70.62 194 VAL A O 1
ATOM 1507 N N . SER A 1 195 ? -20.083 14.433 9.113 1.00 71.00 195 SER A N 1
ATOM 1508 C CA . SER A 1 195 ? -19.997 13.559 7.927 1.00 71.00 195 SER A CA 1
ATOM 1509 C C . SER A 1 195 ? -18.582 13.392 7.373 1.00 71.00 195 SER A C 1
ATOM 1511 O O . SER A 1 195 ? -18.133 12.266 7.196 1.00 71.00 195 SER A O 1
ATOM 1513 N N . SER A 1 196 ? -17.849 14.485 7.156 1.00 77.81 196 SER A N 1
ATOM 1514 C CA . SER A 1 196 ? -16.488 14.427 6.608 1.00 77.81 196 SER A CA 1
ATOM 1515 C C . SER A 1 196 ? -15.485 13.765 7.556 1.00 77.81 196 SER A C 1
ATOM 1517 O O . SER A 1 196 ? -14.680 12.951 7.114 1.00 77.81 196 SER A O 1
ATOM 1519 N N . ALA A 1 197 ? -15.552 14.072 8.855 1.00 81.00 197 ALA A N 1
ATOM 1520 C CA . ALA A 1 197 ? -14.664 13.490 9.859 1.00 81.00 197 ALA A CA 1
ATOM 1521 C C . ALA A 1 197 ? -14.925 11.986 10.043 1.00 81.00 197 ALA A C 1
ATOM 1523 O O . ALA A 1 197 ? -13.982 11.200 10.102 1.00 81.00 197 ALA A O 1
ATOM 1524 N N . GLY A 1 198 ? -16.199 11.579 10.074 1.00 85.12 198 GLY A N 1
ATOM 1525 C CA . GLY A 1 198 ? -16.589 10.173 10.148 1.00 85.12 198 GLY A CA 1
ATOM 1526 C C . GLY A 1 198 ? -16.130 9.367 8.930 1.00 85.12 198 GLY A C 1
ATOM 1527 O O . GLY A 1 198 ? -15.591 8.275 9.097 1.00 85.12 198 GLY A O 1
ATOM 1528 N N . THR A 1 199 ? -16.278 9.916 7.718 1.00 84.25 199 THR A N 1
ATOM 1529 C CA . THR A 1 199 ? -15.786 9.273 6.487 1.00 84.25 199 THR A CA 1
ATOM 1530 C C . THR A 1 199 ? -14.264 9.151 6.483 1.00 84.25 199 THR A C 1
ATOM 1532 O O . THR A 1 199 ? -13.750 8.061 6.258 1.00 84.25 199 THR A O 1
ATOM 1535 N N . ALA A 1 200 ? -13.535 10.224 6.806 1.00 84.12 200 ALA A N 1
ATOM 1536 C CA . ALA A 1 200 ? -12.072 10.192 6.846 1.00 84.12 200 ALA A CA 1
ATOM 1537 C C . ALA A 1 200 ? -11.542 9.172 7.868 1.00 84.12 200 ALA A C 1
ATOM 1539 O O . ALA A 1 200 ? -10.622 8.411 7.569 1.00 84.12 200 ALA A O 1
ATOM 1540 N N . PHE A 1 201 ? -12.159 9.107 9.054 1.00 88.50 201 PHE A N 1
ATOM 1541 C CA . PHE A 1 201 ? -11.838 8.092 10.056 1.00 88.50 201 PHE A CA 1
ATOM 1542 C C . PHE A 1 201 ? -12.078 6.677 9.519 1.00 88.50 201 PHE A C 1
ATOM 1544 O O . PHE A 1 201 ? -11.209 5.818 9.641 1.00 88.50 201 PHE A O 1
ATOM 1551 N N . MET A 1 202 ? -13.229 6.445 8.883 1.00 89.75 202 MET A N 1
ATOM 1552 C CA . MET A 1 202 ? -13.584 5.149 8.306 1.00 89.75 202 MET A CA 1
ATOM 1553 C C . MET A 1 202 ? -12.598 4.700 7.222 1.00 89.75 202 MET A C 1
ATOM 1555 O O . MET A 1 202 ? -12.173 3.544 7.213 1.00 89.75 202 MET A O 1
ATOM 1559 N N . ASP A 1 203 ? -12.227 5.593 6.311 1.00 89.69 203 ASP A N 1
ATOM 1560 C CA . ASP A 1 203 ? -11.330 5.256 5.207 1.00 89.69 203 ASP A CA 1
ATOM 1561 C C . ASP A 1 203 ? -9.909 4.994 5.711 1.00 89.69 203 ASP A C 1
ATOM 1563 O O . ASP A 1 203 ? -9.292 4.006 5.314 1.00 89.69 203 ASP A O 1
ATOM 1567 N N . SER A 1 204 ? -9.423 5.797 6.660 1.00 91.25 204 SER A N 1
ATOM 1568 C CA . SER A 1 204 ? -8.130 5.550 7.303 1.00 91.25 204 SER A CA 1
ATOM 1569 C C . SER A 1 204 ? -8.127 4.268 8.138 1.00 91.25 204 SER A C 1
ATOM 1571 O O . SER A 1 204 ? -7.123 3.560 8.187 1.00 91.25 204 SER A O 1
ATOM 1573 N N . LEU A 1 205 ? -9.248 3.909 8.763 1.00 93.31 205 LEU A N 1
ATOM 1574 C CA . LEU A 1 205 ? -9.381 2.647 9.485 1.00 93.31 205 LEU A CA 1
ATOM 1575 C C . LEU A 1 205 ? -9.285 1.447 8.535 1.00 93.31 205 LEU A C 1
ATOM 1577 O O . LEU A 1 205 ? -8.494 0.532 8.775 1.00 93.31 205 LEU A O 1
ATOM 1581 N N . LYS A 1 206 ? -10.051 1.466 7.438 1.00 94.38 206 LYS A N 1
ATOM 1582 C CA . LYS A 1 206 ? -10.000 0.416 6.412 1.00 94.38 206 LYS A CA 1
ATOM 1583 C C . LYS A 1 206 ? -8.591 0.281 5.845 1.00 94.38 206 LYS A C 1
ATOM 1585 O O . LYS A 1 206 ? -8.052 -0.822 5.796 1.00 94.38 206 LYS A O 1
ATOM 1590 N N . GLU A 1 207 ? -7.985 1.401 5.468 1.00 95.19 207 GLU A N 1
ATOM 1591 C CA . GLU A 1 207 ? -6.659 1.404 4.862 1.00 95.19 207 GLU A CA 1
ATOM 1592 C C . GLU A 1 207 ? -5.567 0.975 5.850 1.00 95.19 207 GLU A C 1
ATOM 1594 O O . GLU A 1 207 ? -4.649 0.270 5.459 1.00 95.19 207 GLU A O 1
ATOM 1599 N N . SER A 1 208 ? -5.677 1.291 7.145 1.00 95.56 208 SER A N 1
ATOM 1600 C CA . SER A 1 208 ? -4.707 0.824 8.152 1.00 95.56 208 SER A CA 1
ATOM 1601 C C . SER A 1 208 ? -4.737 -0.697 8.327 1.00 95.56 208 SER A C 1
ATOM 1603 O O . SER A 1 208 ? -3.693 -1.340 8.409 1.00 95.56 208 SER A O 1
ATOM 1605 N N . PHE A 1 209 ? -5.936 -1.286 8.385 1.00 96.50 209 PHE A N 1
ATOM 1606 C CA . PHE A 1 209 ? -6.105 -2.674 8.820 1.00 96.50 209 PHE A CA 1
ATOM 1607 C C . PHE A 1 209 ? -6.239 -3.697 7.686 1.00 96.50 209 PHE A C 1
ATOM 1609 O O . PHE A 1 209 ? -6.057 -4.891 7.934 1.00 96.50 209 PHE A O 1
ATOM 1616 N N . ARG A 1 210 ? -6.497 -3.278 6.438 1.00 95.38 210 ARG A N 1
ATOM 1617 C CA . ARG A 1 210 ? -6.621 -4.209 5.294 1.00 95.38 210 ARG A CA 1
ATOM 1618 C C . ARG A 1 210 ? -5.358 -5.035 5.024 1.00 95.38 210 ARG A C 1
ATOM 1620 O O . ARG A 1 210 ? -5.445 -6.116 4.454 1.00 95.38 210 ARG A O 1
ATOM 1627 N N . TRP A 1 211 ? -4.206 -4.559 5.492 1.00 95.00 211 TRP A N 1
ATOM 1628 C CA . TRP A 1 211 ? -2.896 -5.204 5.360 1.00 95.00 211 TRP A CA 1
ATOM 1629 C C . TRP A 1 211 ? -2.686 -6.409 6.288 1.00 95.00 211 TRP A C 1
ATOM 1631 O O . TRP A 1 211 ? -1.712 -7.139 6.134 1.00 95.00 211 TRP A O 1
ATOM 1641 N N . HIS A 1 212 ? -3.593 -6.628 7.245 1.00 95.25 212 HIS A N 1
ATOM 1642 C CA . HIS A 1 212 ? -3.364 -7.499 8.406 1.00 95.25 212 HIS A CA 1
ATOM 1643 C C . HIS A 1 212 ? -4.210 -8.780 8.418 1.00 95.25 212 HIS A C 1
ATOM 1645 O O . HIS A 1 212 ? -4.276 -9.487 9.424 1.00 95.25 212 HIS A O 1
ATOM 1651 N N . GLY A 1 213 ? -4.866 -9.094 7.298 1.00 93.38 213 GLY A N 1
ATOM 1652 C CA . GLY A 1 213 ? -5.635 -10.333 7.135 1.00 93.38 213 GLY A CA 1
ATOM 1653 C C . GLY A 1 213 ? -6.970 -10.366 7.885 1.00 93.38 213 GLY A C 1
ATOM 1654 O O . GLY A 1 213 ? -7.534 -11.443 8.064 1.00 93.38 213 GLY A O 1
ATOM 1655 N N . TYR A 1 214 ? -7.486 -9.214 8.323 1.00 95.94 214 TYR A N 1
ATOM 1656 C CA . TYR A 1 214 ? -8.856 -9.110 8.824 1.00 95.94 214 TYR A CA 1
ATOM 1657 C C . TYR A 1 214 ? -9.859 -9.216 7.674 1.00 95.94 214 TYR A C 1
ATOM 1659 O O . TYR A 1 214 ? -9.683 -8.599 6.625 1.00 95.94 214 TYR A O 1
ATOM 1667 N N . ASN A 1 215 ? -10.941 -9.961 7.893 1.00 94.62 215 ASN A N 1
ATOM 1668 C CA . ASN A 1 215 ? -12.026 -10.122 6.923 1.00 94.62 215 ASN A CA 1
ATOM 1669 C C . ASN A 1 215 ? -13.081 -9.017 7.045 1.00 94.62 215 ASN A C 1
ATOM 1671 O O . ASN A 1 215 ? -13.785 -8.703 6.086 1.00 94.62 215 ASN A O 1
ATOM 1675 N N . GLN A 1 216 ? -13.227 -8.461 8.245 1.00 96.00 216 GLN A N 1
ATOM 1676 C CA . GLN A 1 216 ? -14.229 -7.455 8.560 1.00 96.00 216 GLN A CA 1
ATOM 1677 C C . GLN A 1 216 ? -13.814 -6.609 9.762 1.00 96.00 216 GLN A C 1
ATOM 1679 O O . GLN A 1 216 ? -12.933 -6.978 10.546 1.00 96.00 216 GLN A O 1
ATOM 1684 N N . ILE A 1 217 ? -14.501 -5.482 9.900 1.00 96.94 217 ILE A N 1
ATOM 1685 C CA . ILE A 1 217 ? -14.456 -4.614 11.068 1.00 96.94 217 ILE A CA 1
ATOM 1686 C C . ILE A 1 217 ? -15.833 -4.656 11.724 1.00 96.94 217 ILE A C 1
ATOM 1688 O O . ILE A 1 217 ? -16.840 -4.433 11.053 1.00 96.94 217 ILE A O 1
ATOM 1692 N N . GLU A 1 218 ? -15.874 -4.908 13.026 1.00 97.19 218 GLU A N 1
ATOM 1693 C CA . GLU A 1 218 ? -17.066 -4.790 13.859 1.00 97.19 218 GLU A CA 1
ATOM 1694 C C . GLU A 1 218 ? -16.987 -3.535 14.723 1.00 97.19 218 GLU A C 1
ATOM 1696 O O . GLU A 1 218 ? -15.955 -3.239 15.326 1.00 97.19 218 GLU A O 1
ATOM 1701 N N . PHE A 1 219 ? -18.098 -2.807 14.797 1.00 96.31 219 PHE A N 1
ATOM 1702 C CA . PHE A 1 219 ? -18.179 -1.555 15.534 1.00 96.31 219 PHE A CA 1
ATOM 1703 C C . PHE A 1 219 ? -18.965 -1.710 16.825 1.00 96.31 219 PHE A C 1
ATOM 1705 O O . PHE A 1 219 ? -20.033 -2.332 16.868 1.00 96.31 219 PHE A O 1
ATOM 1712 N N . GLN A 1 220 ? -18.448 -1.070 17.865 1.00 95.88 220 GLN A N 1
ATOM 1713 C CA . GLN A 1 220 ? -19.085 -0.938 19.164 1.00 95.88 220 GLN A CA 1
ATOM 1714 C C . GLN A 1 220 ? -19.005 0.516 19.635 1.00 95.88 220 GLN A C 1
ATOM 1716 O O . GLN A 1 220 ? -18.220 1.308 19.116 1.00 95.88 220 GLN A O 1
ATOM 1721 N N . THR A 1 221 ? -19.835 0.875 20.606 1.00 94.00 221 THR A N 1
ATOM 1722 C CA . THR A 1 221 ? -19.750 2.135 21.341 1.00 94.00 221 THR A CA 1
ATOM 1723 C C . THR A 1 221 ? -19.893 1.831 22.825 1.00 94.00 221 THR A C 1
ATOM 1725 O O . THR A 1 221 ? -20.975 1.459 23.284 1.00 94.00 221 THR A O 1
ATOM 1728 N N . GLN A 1 222 ? -18.808 1.994 23.583 1.00 89.44 222 GLN A N 1
ATOM 1729 C CA . GLN A 1 222 ? -18.727 1.623 25.002 1.00 89.44 222 GLN A CA 1
ATOM 1730 C C . GLN A 1 222 ? -19.136 0.158 25.243 1.00 89.44 222 GLN A C 1
ATOM 1732 O O . GLN A 1 222 ? -19.946 -0.144 26.124 1.00 89.44 222 GLN A O 1
ATOM 1737 N N . GLY A 1 223 ? -18.623 -0.744 24.404 1.00 90.81 223 GLY A N 1
ATOM 1738 C CA . GLY A 1 223 ? -18.909 -2.180 24.451 1.00 90.81 223 GLY A CA 1
ATOM 1739 C C . GLY A 1 223 ? -20.311 -2.591 23.982 1.00 90.81 223 GLY A C 1
ATOM 1740 O O . GLY A 1 223 ? -20.642 -3.775 24.003 1.00 90.81 223 GLY A O 1
ATOM 1741 N N . GLN A 1 224 ? -21.165 -1.646 23.571 1.00 93.56 224 GLN A N 1
ATOM 1742 C CA . GLN A 1 224 ? -22.470 -1.949 22.975 1.00 93.56 224 GLN A CA 1
ATOM 1743 C C . GLN A 1 224 ? -22.348 -2.027 21.458 1.00 93.56 224 GLN A C 1
ATOM 1745 O O . GLN A 1 224 ? -21.688 -1.191 20.852 1.00 93.56 224 GLN A O 1
ATOM 1750 N N . LYS A 1 225 ? -22.995 -3.014 20.834 1.00 95.38 225 LYS A N 1
ATOM 1751 C CA . LYS A 1 225 ? -22.933 -3.208 19.381 1.00 95.38 225 LYS A CA 1
ATOM 1752 C C . LYS A 1 225 ? -23.435 -1.970 18.636 1.00 95.38 225 LYS A C 1
ATOM 1754 O O . LYS A 1 225 ? -24.522 -1.474 18.921 1.00 95.38 225 LYS A O 1
ATOM 1759 N N . GLY A 1 226 ? -22.679 -1.565 17.624 1.00 93.31 226 GLY A N 1
ATOM 1760 C CA . GLY A 1 226 ? -23.014 -0.459 16.744 1.00 93.31 226 GLY A CA 1
ATOM 1761 C C . GLY A 1 226 ? -22.317 0.852 17.105 1.00 93.31 226 GLY A C 1
ATOM 1762 O O . GLY A 1 226 ? -21.890 1.087 18.237 1.00 93.31 226 GLY A O 1
ATOM 1763 N N . THR A 1 227 ? -22.201 1.727 16.113 1.00 91.19 227 THR A N 1
ATOM 1764 C CA . THR A 1 227 ? -21.752 3.109 16.278 1.00 91.19 227 THR A CA 1
ATOM 1765 C C . THR A 1 227 ? -22.358 4.013 15.210 1.00 91.19 227 THR A C 1
ATOM 1767 O O . THR A 1 227 ? -22.841 3.527 14.189 1.00 91.19 227 THR A O 1
ATOM 1770 N N . ILE A 1 228 ? -22.315 5.328 15.423 1.00 87.44 228 ILE A N 1
ATOM 1771 C CA . ILE A 1 228 ? -22.732 6.325 14.433 1.00 87.44 228 ILE A CA 1
ATOM 1772 C C . ILE A 1 228 ? -21.494 7.091 13.969 1.00 87.44 228 ILE A C 1
ATOM 1774 O O . ILE A 1 228 ? -20.854 7.779 14.762 1.00 87.44 228 ILE A O 1
ATOM 1778 N N . LEU A 1 229 ? -21.191 7.008 12.675 1.00 86.31 229 LEU A N 1
ATOM 1779 C CA . LEU A 1 229 ? -20.107 7.745 12.023 1.00 86.31 229 LEU A CA 1
ATOM 1780 C C . LEU A 1 229 ? -20.681 8.539 10.853 1.00 86.31 229 LEU A C 1
ATOM 1782 O O . LEU A 1 229 ? -21.329 7.977 9.968 1.00 86.31 229 LEU A O 1
ATOM 1786 N N . GLY A 1 230 ? -20.467 9.855 10.853 1.00 75.50 230 GLY A N 1
ATOM 1787 C CA . GLY A 1 230 ? -20.886 10.723 9.755 1.00 75.50 230 GLY A CA 1
ATOM 1788 C C . GLY A 1 230 ? -22.370 10.629 9.365 1.00 75.50 230 GLY A C 1
ATOM 1789 O O . GLY A 1 230 ? -22.695 10.681 8.181 1.00 75.50 230 GLY A O 1
ATOM 1790 N N . ASN A 1 231 ? -23.258 10.485 10.355 1.00 79.69 231 ASN A N 1
ATOM 1791 C CA . ASN A 1 231 ? -24.712 10.261 10.238 1.00 79.69 231 ASN A CA 1
ATOM 1792 C C . ASN A 1 231 ? -25.161 8.857 9.800 1.00 79.69 231 ASN A C 1
ATOM 1794 O O . ASN A 1 231 ? -26.355 8.649 9.593 1.00 79.69 231 ASN A O 1
ATOM 1798 N N . THR A 1 232 ? -24.247 7.896 9.663 1.00 86.19 232 THR A N 1
ATOM 1799 C CA . THR A 1 232 ? -24.590 6.510 9.315 1.00 86.19 232 THR A CA 1
ATOM 1800 C C . THR A 1 232 ? -24.336 5.594 10.502 1.00 86.19 232 THR A C 1
ATOM 1802 O O . THR A 1 232 ? -23.296 5.685 11.153 1.00 86.19 232 THR A O 1
ATOM 1805 N N . GLU A 1 233 ? -25.291 4.711 10.784 1.00 90.50 233 GLU A N 1
ATOM 1806 C CA . GLU A 1 233 ? -25.122 3.655 11.774 1.00 90.50 233 GLU A CA 1
ATOM 1807 C C . GLU A 1 233 ? -24.364 2.475 11.155 1.00 90.50 233 GLU A C 1
ATOM 1809 O O . GLU A 1 233 ? -24.749 1.952 10.107 1.00 90.50 233 GLU A O 1
ATOM 1814 N N . TYR A 1 234 ? -23.290 2.048 11.812 1.00 92.50 234 TYR A N 1
ATOM 1815 C CA . TYR A 1 234 ? -22.479 0.907 11.408 1.00 92.50 234 TYR A CA 1
ATOM 1816 C C . TYR A 1 234 ? -22.456 -0.130 12.517 1.00 92.50 234 TYR A C 1
ATOM 1818 O O . TYR A 1 234 ? -22.198 0.190 13.672 1.00 92.50 234 TYR A O 1
ATOM 1826 N N . THR A 1 235 ? -22.670 -1.390 12.149 1.00 95.38 235 THR A N 1
ATOM 1827 C CA . THR A 1 235 ? -22.468 -2.537 13.048 1.00 95.38 235 THR A CA 1
ATOM 1828 C C . THR A 1 235 ? -21.269 -3.369 12.623 1.00 95.38 235 THR A C 1
ATOM 1830 O O . THR A 1 235 ? -20.495 -3.809 13.466 1.00 95.38 235 THR A O 1
ATOM 1833 N N . SER A 1 236 ? -21.099 -3.557 11.317 1.00 95.88 236 SER A N 1
ATOM 1834 C CA . SER A 1 236 ? -19.943 -4.216 10.723 1.00 95.88 236 SER A CA 1
ATOM 1835 C C . SER A 1 236 ? -19.752 -3.755 9.282 1.00 95.88 236 SER A C 1
ATOM 1837 O O . SER A 1 236 ? -20.701 -3.281 8.649 1.00 95.88 236 SER A O 1
ATOM 1839 N N . ILE A 1 237 ? -18.533 -3.899 8.773 1.00 95.06 237 ILE A N 1
ATOM 1840 C CA . ILE A 1 237 ? -18.188 -3.702 7.362 1.00 95.06 237 ILE A CA 1
ATOM 1841 C C . ILE A 1 237 ? -17.188 -4.774 6.921 1.00 95.06 237 ILE A C 1
ATOM 1843 O O . ILE A 1 237 ? -16.327 -5.157 7.715 1.00 95.06 237 ILE A O 1
ATOM 1847 N N . PRO A 1 238 ? -17.242 -5.235 5.660 1.00 94.56 238 PRO A N 1
ATOM 1848 C CA . PRO A 1 238 ? -16.193 -6.089 5.127 1.00 94.56 238 PRO A CA 1
ATOM 1849 C C . PRO A 1 238 ? -14.890 -5.299 4.999 1.00 94.56 238 PRO A C 1
ATOM 1851 O O . PRO A 1 238 ? -14.898 -4.101 4.695 1.00 94.56 238 PRO A O 1
ATOM 1854 N N . LEU A 1 239 ? -13.772 -5.991 5.182 1.00 94.00 239 LEU A N 1
ATOM 1855 C CA . LEU A 1 239 ? -12.446 -5.460 4.929 1.00 94.00 239 LEU A CA 1
ATOM 1856 C C . LEU A 1 239 ? -11.827 -6.218 3.759 1.00 94.00 239 LEU A C 1
ATOM 1858 O O . LEU A 1 239 ? -11.667 -7.435 3.801 1.00 94.00 239 LEU A O 1
ATOM 1862 N N . VAL A 1 240 ? -11.526 -5.486 2.690 1.00 90.50 240 VAL A N 1
ATOM 1863 C CA . VAL A 1 240 ? -11.023 -6.058 1.441 1.00 90.50 240 VAL A CA 1
ATOM 1864 C C . VAL A 1 240 ? -9.567 -5.644 1.261 1.00 90.50 240 VAL A C 1
ATOM 1866 O O . VAL A 1 240 ? -9.255 -4.452 1.181 1.00 90.50 240 VAL A O 1
ATOM 1869 N N . ALA A 1 241 ? -8.683 -6.641 1.202 1.00 84.75 241 ALA A N 1
ATOM 1870 C CA . ALA A 1 241 ? -7.248 -6.440 1.020 1.00 84.75 241 ALA A CA 1
ATOM 1871 C C . ALA A 1 241 ? -6.887 -5.972 -0.398 1.00 84.75 241 ALA A C 1
ATOM 1873 O O . ALA A 1 241 ? -5.945 -5.213 -0.562 1.00 84.75 241 ALA A O 1
ATOM 1874 N N . GLU A 1 242 ? -7.647 -6.381 -1.415 1.00 88.19 242 GLU A N 1
ATOM 1875 C CA . GLU A 1 242 ? -7.376 -6.080 -2.825 1.00 88.19 242 GLU A CA 1
ATOM 1876 C C . GLU A 1 242 ? -8.347 -5.016 -3.345 1.00 88.19 242 GLU A C 1
ATOM 1878 O O . GLU A 1 242 ? -9.563 -5.215 -3.367 1.00 88.19 242 GLU A O 1
ATOM 1883 N N . GLY A 1 243 ? -7.822 -3.855 -3.739 1.00 90.81 243 GLY A N 1
ATOM 1884 C CA . GLY A 1 243 ? -8.616 -2.712 -4.193 1.00 90.81 243 GLY A CA 1
ATOM 1885 C C . GLY A 1 243 ? -8.556 -2.451 -5.698 1.00 90.81 243 GLY A C 1
ATOM 1886 O O . GLY A 1 243 ? -9.158 -1.474 -6.144 1.00 90.81 243 GLY A O 1
ATOM 1887 N N . LYS A 1 244 ? -7.832 -3.272 -6.479 1.00 96.94 244 LYS A N 1
ATOM 1888 C CA . LYS A 1 244 ? -7.514 -3.015 -7.898 1.00 96.94 244 LYS A CA 1
ATOM 1889 C C . LYS A 1 244 ? -6.920 -1.619 -8.129 1.00 96.94 244 LYS A C 1
ATOM 1891 O O . LYS A 1 244 ? -7.340 -0.883 -9.026 1.00 96.94 244 LYS A O 1
ATOM 1896 N N . LYS A 1 245 ? -5.993 -1.217 -7.262 1.00 97.12 245 LYS A N 1
ATOM 1897 C CA . LYS A 1 245 ? -5.333 0.090 -7.283 1.00 97.12 245 LYS A CA 1
ATOM 1898 C C . LYS A 1 245 ? -3.999 0.028 -8.024 1.00 97.12 245 LYS A C 1
ATOM 1900 O O . LYS A 1 245 ? -3.335 -1.003 -8.039 1.00 97.12 245 LYS A O 1
ATOM 1905 N N . ALA A 1 246 ? -3.617 1.149 -8.624 1.00 98.12 246 ALA A N 1
ATOM 1906 C CA . ALA A 1 246 ? -2.221 1.412 -8.954 1.00 98.12 246 ALA A CA 1
ATOM 1907 C C . ALA A 1 246 ? -1.542 2.051 -7.738 1.00 98.12 246 ALA A C 1
ATOM 1909 O O . ALA A 1 246 ? -2.224 2.615 -6.883 1.00 98.12 246 ALA A O 1
ATOM 1910 N N . TYR A 1 247 ? -0.218 2.008 -7.674 1.00 98.31 247 TYR A N 1
ATOM 1911 C CA . TYR A 1 247 ? 0.560 2.734 -6.675 1.00 98.31 247 TYR A CA 1
ATOM 1912 C C . TYR A 1 247 ? 1.307 3.885 -7.326 1.00 98.31 247 TYR A C 1
ATOM 1914 O O . TYR A 1 247 ? 1.974 3.691 -8.334 1.00 98.31 247 TYR A O 1
ATOM 1922 N N . PHE A 1 248 ? 1.196 5.075 -6.744 1.00 98.38 248 PHE A N 1
ATOM 1923 C CA . PHE A 1 248 ? 1.818 6.306 -7.224 1.00 98.38 248 PHE A CA 1
ATOM 1924 C C . PHE A 1 248 ? 2.852 6.826 -6.237 1.00 98.38 248 PHE A C 1
ATOM 1926 O O . PHE A 1 248 ? 2.821 6.475 -5.059 1.00 98.38 248 PHE A O 1
ATOM 1933 N N . GLN A 1 249 ? 3.741 7.697 -6.704 1.00 97.94 249 GLN A N 1
ATOM 1934 C CA . GLN A 1 249 ? 4.647 8.420 -5.824 1.00 97.94 249 GLN A CA 1
ATOM 1935 C C . GLN A 1 249 ? 3.934 9.653 -5.259 1.00 97.94 249 GLN A C 1
ATOM 1937 O O . GLN A 1 249 ? 3.380 10.460 -6.000 1.00 97.94 249 GLN A O 1
ATOM 1942 N N . TYR A 1 250 ? 3.979 9.820 -3.944 1.00 96.81 250 TYR A N 1
ATOM 1943 C CA . TYR A 1 250 ? 3.574 11.029 -3.241 1.00 96.81 250 TYR A CA 1
ATOM 1944 C C . TYR A 1 250 ? 4.809 11.812 -2.794 1.00 96.81 250 TYR A C 1
ATOM 1946 O O . TYR A 1 250 ? 5.701 11.253 -2.147 1.00 96.81 250 TYR A O 1
ATOM 1954 N N . ILE A 1 251 ? 4.832 13.109 -3.107 1.00 94.38 251 ILE A N 1
ATOM 1955 C CA . ILE A 1 251 ? 5.891 14.046 -2.721 1.00 94.38 251 ILE A CA 1
ATOM 1956 C C . ILE A 1 251 ? 5.250 15.281 -2.084 1.00 94.38 251 ILE A C 1
ATOM 1958 O O . ILE A 1 251 ? 4.689 16.129 -2.776 1.00 94.38 251 ILE A O 1
ATOM 1962 N N . TYR A 1 252 ? 5.370 15.415 -0.762 1.00 92.19 252 TYR A N 1
ATOM 1963 C CA . TYR A 1 252 ? 4.903 16.617 -0.061 1.00 92.19 252 TYR A CA 1
ATOM 1964 C C . TYR A 1 252 ? 5.803 17.838 -0.331 1.00 92.19 252 TYR A C 1
ATOM 1966 O O . TYR A 1 252 ? 5.329 18.953 -0.563 1.00 92.19 252 TYR A O 1
ATOM 1974 N N . GLY A 1 253 ? 7.120 17.624 -0.315 1.00 89.88 253 GLY A N 1
ATOM 1975 C CA . GLY A 1 253 ? 8.144 18.641 -0.534 1.00 89.88 253 GLY A CA 1
ATOM 1976 C C . GLY A 1 253 ? 9.541 18.019 -0.581 1.00 89.88 253 GLY A C 1
ATOM 1977 O O . GLY A 1 253 ? 9.716 16.866 -0.205 1.00 89.88 253 GLY A O 1
ATOM 1978 N N . GLN A 1 254 ? 10.535 18.782 -1.040 1.00 86.94 254 GLN A N 1
ATOM 1979 C CA . GLN A 1 254 ? 11.897 18.278 -1.291 1.00 86.94 254 GLN A CA 1
ATOM 1980 C C . GLN A 1 254 ? 12.630 17.812 -0.020 1.00 86.94 254 GLN A C 1
ATOM 1982 O O . GLN A 1 254 ? 13.476 16.929 -0.094 1.00 86.94 254 GLN A O 1
ATOM 1987 N N . ASP A 1 255 ? 12.282 18.375 1.139 1.00 90.25 255 ASP A N 1
ATOM 1988 C CA . ASP A 1 255 ? 12.895 18.033 2.430 1.00 90.25 255 ASP A CA 1
ATOM 1989 C C . ASP A 1 255 ? 12.213 16.840 3.131 1.00 90.25 255 ASP A C 1
ATOM 1991 O O . ASP A 1 255 ? 12.563 16.497 4.260 1.00 90.25 255 ASP A O 1
ATOM 1995 N N . TYR A 1 256 ? 11.224 16.217 2.481 1.00 92.38 256 TYR A N 1
ATOM 1996 C CA . TYR A 1 256 ? 10.399 15.152 3.047 1.00 92.38 256 TYR A CA 1
ATOM 1997 C C . TYR A 1 256 ? 10.605 13.822 2.315 1.00 92.38 256 TYR A C 1
ATOM 1999 O O . TYR A 1 256 ? 10.903 13.809 1.117 1.00 92.38 256 TYR A O 1
ATOM 2007 N N . PRO A 1 257 ? 10.420 12.681 3.004 1.00 93.88 257 PRO A N 1
ATOM 2008 C CA . PRO A 1 257 ? 10.427 11.387 2.338 1.00 93.88 257 PRO A CA 1
ATOM 2009 C C . PRO A 1 257 ? 9.297 11.294 1.305 1.00 93.88 257 PRO A C 1
ATOM 2011 O O . PRO A 1 257 ? 8.198 11.813 1.499 1.00 93.88 257 PRO A O 1
ATOM 2014 N N . SER A 1 258 ? 9.575 10.591 0.209 1.00 95.31 258 SER A N 1
ATOM 2015 C CA . SER A 1 258 ? 8.546 10.165 -0.740 1.00 95.31 258 SER A CA 1
ATOM 2016 C C . SER A 1 258 ? 7.866 8.888 -0.259 1.00 95.31 258 SER A C 1
ATOM 2018 O O . SER A 1 258 ? 8.508 8.036 0.361 1.00 95.31 258 SER A O 1
ATOM 2020 N N . PHE A 1 259 ? 6.593 8.730 -0.613 1.00 97.56 259 PHE A N 1
ATOM 2021 C CA . PHE A 1 259 ? 5.791 7.558 -0.265 1.00 97.56 259 PHE A CA 1
ATOM 2022 C C . PHE A 1 259 ? 5.120 6.946 -1.493 1.00 97.56 259 PHE A C 1
ATOM 2024 O O . PHE A 1 259 ? 4.798 7.649 -2.445 1.00 97.56 259 PHE A O 1
ATOM 2031 N N . LEU A 1 260 ? 4.876 5.640 -1.450 1.00 98.38 260 LEU A N 1
ATOM 2032 C CA . LEU A 1 260 ? 4.028 4.914 -2.385 1.00 98.38 260 LEU A CA 1
ATOM 2033 C C . LEU A 1 260 ? 2.585 4.911 -1.877 1.00 98.38 260 LEU A C 1
ATOM 2035 O O . LEU A 1 260 ? 2.300 4.395 -0.799 1.00 98.38 260 LEU A O 1
ATOM 2039 N N . VAL A 1 261 ? 1.662 5.477 -2.643 1.00 96.88 261 VAL A N 1
ATOM 2040 C CA . VAL A 1 261 ? 0.263 5.653 -2.236 1.00 96.88 261 VAL A CA 1
ATOM 2041 C C . VAL A 1 261 ? -0.680 4.974 -3.229 1.00 96.88 261 VAL A C 1
ATOM 2043 O O . VAL A 1 261 ? -0.449 5.084 -4.436 1.00 96.88 261 VAL A O 1
ATOM 2046 N N . PRO A 1 262 ? -1.730 4.267 -2.773 1.00 96.75 262 PRO A N 1
ATOM 2047 C CA . PRO A 1 262 ? -2.712 3.701 -3.684 1.00 96.75 262 PRO A CA 1
ATOM 2048 C C . PRO A 1 262 ? -3.449 4.806 -4.449 1.00 96.75 262 PRO A C 1
ATOM 2050 O O . PRO A 1 262 ? -3.707 5.899 -3.940 1.00 96.75 262 PRO A O 1
ATOM 2053 N N . SER A 1 263 ? -3.829 4.505 -5.684 1.00 95.69 263 SER A N 1
ATOM 2054 C CA . SER A 1 263 ? -4.575 5.415 -6.539 1.00 95.69 263 SER A CA 1
ATOM 2055 C C . SER A 1 263 ? -5.957 5.744 -5.949 1.00 95.69 263 SER A C 1
ATOM 2057 O O . SER A 1 263 ? -6.641 4.855 -5.421 1.00 95.69 263 SER A O 1
ATOM 2059 N N . PRO A 1 264 ? -6.447 6.990 -6.097 1.00 91.44 264 PRO A N 1
ATOM 2060 C CA . PRO A 1 264 ? -7.814 7.339 -5.703 1.00 91.44 264 PRO A CA 1
ATOM 2061 C C . PRO A 1 264 ? -8.858 6.473 -6.417 1.00 91.44 264 PRO A C 1
ATOM 2063 O O . PRO A 1 264 ? -9.798 5.977 -5.793 1.00 91.44 264 PRO A O 1
ATOM 2066 N N . ASP A 1 265 ? -8.616 6.182 -7.695 1.00 92.38 265 ASP A N 1
ATOM 2067 C CA . ASP A 1 265 ? -9.483 5.370 -8.546 1.00 92.38 265 ASP A CA 1
ATOM 2068 C C . ASP A 1 265 ? -9.059 3.900 -8.586 1.00 92.38 265 ASP A C 1
ATOM 2070 O O . ASP A 1 265 ? -7.949 3.539 -8.197 1.00 92.38 265 ASP A O 1
ATOM 2074 N N . THR A 1 266 ? -9.976 3.030 -9.002 1.00 96.19 266 THR A N 1
ATOM 2075 C CA . THR A 1 266 ? -9.719 1.604 -9.255 1.00 96.19 266 THR A CA 1
ATOM 2076 C C . THR A 1 266 ? -9.567 1.355 -10.748 1.00 96.19 266 THR A C 1
ATOM 2078 O O . THR A 1 266 ? -10.269 1.982 -11.542 1.00 96.19 266 THR A O 1
ATOM 2081 N N . TYR A 1 267 ? -8.764 0.369 -11.128 1.00 97.69 267 TYR A N 1
ATOM 2082 C CA . TYR A 1 267 ? -8.576 -0.019 -12.522 1.00 97.69 267 TYR A CA 1
ATOM 2083 C C . TYR A 1 267 ? -9.255 -1.359 -12.831 1.00 97.69 267 TYR A C 1
ATOM 2085 O O . TYR A 1 267 ? -9.379 -2.219 -11.955 1.00 97.69 267 TYR A O 1
ATOM 2093 N N . PRO A 1 268 ? -9.727 -1.560 -14.073 1.00 97.44 268 PRO A N 1
ATOM 2094 C CA . PRO A 1 268 ? -10.379 -2.809 -14.462 1.00 97.44 268 PRO A CA 1
ATOM 2095 C C . PRO A 1 268 ? -9.420 -4.007 -14.418 1.00 97.44 268 PRO A C 1
ATOM 2097 O O . PRO A 1 268 ? -9.835 -5.106 -14.042 1.00 97.44 268 PRO A O 1
ATOM 2100 N N . ASP A 1 269 ? -8.151 -3.778 -14.759 1.00 97.38 269 ASP A N 1
ATOM 2101 C CA . ASP A 1 269 ? -7.097 -4.781 -14.844 1.00 97.38 269 ASP A CA 1
ATOM 2102 C C . ASP A 1 269 ? -5.713 -4.171 -14.560 1.00 97.38 269 ASP A C 1
ATOM 2104 O O . ASP A 1 269 ? -5.540 -2.948 -14.501 1.00 97.38 269 ASP A O 1
ATOM 2108 N N . PHE A 1 270 ? -4.731 -5.054 -14.378 1.00 98.38 270 PHE A N 1
ATOM 2109 C CA . PHE A 1 270 ? -3.361 -4.689 -14.031 1.00 98.38 270 PHE A CA 1
ATOM 2110 C C . PHE A 1 270 ? -2.653 -3.900 -15.134 1.00 98.38 270 PHE A C 1
ATOM 2112 O O . PHE A 1 270 ? -1.899 -2.983 -14.829 1.00 98.38 270 PHE A O 1
ATOM 2119 N N . SER A 1 271 ? -2.938 -4.178 -16.410 1.00 98.12 271 SER A N 1
ATOM 2120 C CA . SER A 1 271 ? -2.348 -3.419 -17.518 1.00 98.12 271 SER A CA 1
ATOM 2121 C C . SER A 1 271 ? -2.801 -1.963 -17.488 1.00 98.12 271 SER A C 1
ATOM 2123 O O . SER A 1 271 ? -1.974 -1.063 -17.587 1.00 98.12 271 SER A O 1
ATOM 2125 N N . LYS A 1 272 ? -4.093 -1.701 -17.260 1.00 98.19 272 LYS A N 1
ATOM 2126 C CA . LYS A 1 272 ? -4.602 -0.332 -17.109 1.00 98.19 272 LYS A CA 1
ATOM 2127 C C . LYS A 1 272 ? -4.044 0.379 -15.881 1.00 98.19 272 LYS A C 1
ATOM 2129 O O . LYS A 1 272 ? -3.825 1.585 -15.959 1.00 98.19 272 LYS A O 1
ATOM 2134 N N . ALA A 1 273 ? -3.792 -0.348 -14.794 1.00 98.44 273 ALA A N 1
ATOM 2135 C CA . ALA A 1 273 ? -3.112 0.210 -13.631 1.00 98.44 273 ALA A CA 1
ATOM 2136 C C . ALA A 1 273 ? -1.671 0.631 -13.966 1.00 98.44 273 ALA A C 1
ATOM 2138 O O . ALA A 1 273 ? -1.302 1.760 -13.659 1.00 98.44 273 ALA A O 1
ATOM 2139 N N . LEU A 1 274 ? -0.892 -0.224 -14.644 1.00 98.56 274 LEU A N 1
ATOM 2140 C CA . LEU A 1 274 ? 0.485 0.105 -15.031 1.00 98.56 274 LEU A CA 1
ATOM 2141 C C . LEU A 1 274 ? 0.549 1.260 -16.032 1.00 98.56 274 LEU A C 1
ATOM 2143 O O . LEU A 1 274 ? 1.353 2.164 -15.843 1.00 98.56 274 LEU A O 1
ATOM 2147 N N . ASN A 1 275 ? -0.358 1.311 -17.010 1.00 97.69 275 ASN A N 1
ATOM 2148 C CA . ASN A 1 275 ? -0.436 2.452 -17.923 1.00 97.69 275 ASN A CA 1
ATOM 2149 C C . ASN A 1 275 ? -0.660 3.765 -17.158 1.00 97.69 275 ASN A C 1
ATOM 2151 O O . ASN A 1 275 ? -0.054 4.772 -17.485 1.00 97.69 275 ASN A O 1
ATOM 2155 N N . ALA A 1 276 ? -1.496 3.774 -16.116 1.00 97.81 276 ALA A N 1
ATOM 2156 C CA . ALA A 1 276 ? -1.717 4.975 -15.308 1.00 97.81 276 ALA A CA 1
ATOM 2157 C C . ALA A 1 276 ? -0.513 5.364 -14.429 1.00 97.81 276 ALA A C 1
ATOM 2159 O O . ALA A 1 276 ? -0.515 6.447 -13.848 1.00 97.81 276 ALA A O 1
ATOM 2160 N N . MET A 1 277 ? 0.492 4.493 -14.302 1.00 98.38 277 MET A N 1
ATOM 2161 C CA . MET A 1 277 ? 1.738 4.745 -13.575 1.00 98.38 277 MET A CA 1
ATOM 2162 C C . MET A 1 277 ? 2.857 5.292 -14.471 1.00 98.38 277 MET A C 1
ATOM 2164 O O . MET A 1 277 ? 3.855 5.771 -13.934 1.00 98.38 277 MET A O 1
ATOM 2168 N N . GLU A 1 278 ? 2.708 5.226 -15.797 1.00 97.81 278 GLU A N 1
ATOM 2169 C CA . GLU A 1 278 ? 3.665 5.749 -16.781 1.00 97.81 278 GLU A CA 1
ATOM 2170 C C . GLU A 1 278 ? 3.618 7.272 -16.853 1.00 97.81 278 GLU A C 1
ATOM 2172 O O . GLU A 1 278 ? 2.548 7.868 -16.987 1.00 97.81 278 GLU A O 1
ATOM 2177 N N . SER A 1 279 ? 4.784 7.924 -16.824 1.00 96.31 279 SER A N 1
ATOM 2178 C CA . SER A 1 279 ? 4.861 9.390 -16.839 1.00 96.31 279 SER A CA 1
ATOM 2179 C C . SER A 1 279 ? 4.198 10.035 -18.055 1.00 96.31 279 SER A C 1
ATOM 2181 O O . SER A 1 279 ? 3.685 11.143 -17.944 1.00 96.31 279 SER A O 1
ATOM 2183 N N . GLU A 1 280 ? 4.187 9.355 -19.205 1.00 93.31 280 GLU A N 1
ATOM 2184 C CA . GLU A 1 280 ? 3.565 9.864 -20.436 1.00 93.31 280 GLU A CA 1
ATOM 2185 C C . GLU A 1 280 ? 2.031 9.835 -20.395 1.00 93.31 280 GLU A C 1
ATOM 2187 O O . GLU A 1 280 ? 1.373 10.603 -21.095 1.00 93.31 280 GLU A O 1
ATOM 2192 N N . GLN A 1 281 ? 1.461 8.960 -19.565 1.00 93.00 281 GLN A N 1
ATOM 2193 C CA . GLN A 1 281 ? 0.018 8.770 -19.409 1.00 93.00 281 GLN A CA 1
ATOM 2194 C C . GLN A 1 281 ? -0.510 9.362 -18.095 1.00 93.00 281 GLN A C 1
ATOM 2196 O O . GLN A 1 281 ? -1.716 9.352 -17.846 1.00 93.00 281 GLN A O 1
ATOM 2201 N N . PHE A 1 282 ? 0.375 9.866 -17.233 1.00 95.75 282 PHE A N 1
ATOM 2202 C CA . PHE A 1 282 ? 0.022 10.332 -15.901 1.00 95.75 282 PHE A CA 1
ATOM 2203 C C . PHE A 1 282 ? -0.736 11.661 -15.949 1.00 95.75 282 PHE A C 1
ATOM 2205 O O . PHE A 1 282 ? -0.223 12.678 -16.415 1.00 95.75 282 PHE A O 1
ATOM 2212 N N . THR A 1 283 ? -1.965 11.671 -15.432 1.00 92.62 283 THR A N 1
ATOM 2213 C CA . THR A 1 283 ? -2.862 12.839 -15.513 1.00 92.62 283 THR A CA 1
ATOM 2214 C C . THR A 1 283 ? -3.085 13.555 -14.184 1.00 92.62 283 THR A C 1
ATOM 2216 O O . THR A 1 283 ? -3.737 14.601 -14.156 1.00 92.62 283 THR A O 1
ATOM 2219 N N . LEU A 1 284 ? -2.620 12.988 -13.069 1.00 91.62 284 LEU A N 1
ATOM 2220 C CA . LEU A 1 284 ? -2.816 13.586 -11.750 1.00 91.62 284 LEU A CA 1
ATOM 2221 C C . LEU A 1 284 ? -1.807 14.711 -11.511 1.00 91.62 284 LEU A C 1
ATOM 2223 O O . LEU A 1 284 ? -0.720 14.741 -12.082 1.00 91.62 284 LEU A O 1
ATOM 2227 N N . GLN A 1 285 ? -2.201 15.665 -10.674 1.00 88.25 285 GLN A N 1
ATOM 2228 C CA . GLN A 1 285 ? -1.363 16.802 -10.306 1.00 88.25 285 GLN A CA 1
ATOM 2229 C C . GLN A 1 285 ? -0.603 16.519 -9.007 1.00 88.25 285 GLN A C 1
ATOM 2231 O O . GLN A 1 285 ? -0.915 15.574 -8.276 1.00 88.25 285 GLN A O 1
ATOM 2236 N N . ALA A 1 286 ? 0.359 17.393 -8.703 1.00 88.81 286 ALA A N 1
ATOM 2237 C CA . ALA A 1 286 ? 1.017 17.419 -7.405 1.00 88.81 286 ALA A CA 1
ATOM 2238 C C . ALA A 1 286 ? -0.027 17.377 -6.266 1.00 88.81 286 ALA A C 1
ATOM 2240 O O . ALA A 1 286 ? -1.078 18.017 -6.383 1.00 88.81 286 ALA A O 1
ATOM 2241 N N . PRO A 1 287 ? 0.243 16.638 -5.177 1.00 92.81 287 PRO A N 1
ATOM 2242 C CA . PRO A 1 287 ? 1.528 16.025 -4.808 1.00 92.81 287 PRO A CA 1
ATOM 2243 C C . PRO A 1 287 ? 1.762 14.606 -5.362 1.00 92.81 287 PRO A C 1
ATOM 2245 O O . PRO A 1 287 ? 2.664 13.914 -4.891 1.00 92.81 287 PRO A O 1
ATOM 2248 N N . LEU A 1 288 ? 0.949 14.140 -6.316 1.00 95.31 288 LEU A N 1
ATOM 2249 C CA . LEU A 1 288 ? 1.102 12.814 -6.914 1.00 95.31 288 LEU A CA 1
ATOM 2250 C C . LEU A 1 288 ? 1.943 12.862 -8.187 1.00 95.31 288 LEU A C 1
ATOM 2252 O O . LEU A 1 288 ? 1.822 13.779 -8.997 1.00 95.31 288 LEU A O 1
ATOM 2256 N N . HIS A 1 289 ? 2.770 11.837 -8.358 1.00 96.81 289 HIS A N 1
ATOM 2257 C CA . HIS A 1 289 ? 3.692 11.676 -9.471 1.00 96.81 289 HIS A CA 1
ATOM 2258 C C . HIS A 1 289 ? 3.696 10.227 -9.974 1.00 96.81 289 HIS A C 1
ATOM 2260 O O . HIS A 1 289 ? 3.460 9.276 -9.220 1.00 96.81 289 HIS A O 1
ATOM 2266 N N . ALA A 1 290 ? 3.992 10.078 -11.263 1.00 97.94 290 ALA A N 1
ATOM 2267 C CA . ALA A 1 290 ? 4.207 8.794 -11.910 1.00 97.94 290 ALA A CA 1
ATOM 2268 C C . ALA A 1 290 ? 5.458 8.106 -11.341 1.00 97.94 290 ALA A C 1
ATOM 2270 O O . ALA A 1 290 ? 6.530 8.713 -11.369 1.00 97.94 290 ALA A O 1
ATOM 2271 N N . PRO A 1 291 ? 5.365 6.858 -10.851 1.00 98.00 291 PRO A N 1
ATOM 2272 C CA . PRO A 1 291 ? 6.540 6.120 -10.399 1.00 98.00 291 PRO A CA 1
ATOM 2273 C C . PRO A 1 291 ? 7.321 5.475 -11.552 1.00 98.00 291 PRO A C 1
ATOM 2275 O O . PRO A 1 291 ? 8.472 5.108 -11.342 1.00 98.00 291 PRO A O 1
ATOM 2278 N N . ILE A 1 292 ? 6.724 5.310 -12.742 1.00 98.31 292 ILE A N 1
ATOM 2279 C CA . ILE A 1 292 ? 7.430 4.834 -13.939 1.00 98.31 292 ILE A CA 1
ATOM 2280 C C . ILE A 1 292 ? 7.925 6.072 -14.705 1.00 98.31 292 ILE A C 1
ATOM 2282 O O . ILE A 1 292 ? 7.103 6.806 -15.269 1.00 98.31 292 ILE A O 1
ATOM 2286 N N . PRO A 1 293 ? 9.241 6.361 -14.677 1.00 97.12 293 PRO A N 1
ATOM 2287 C CA . PRO A 1 293 ? 9.798 7.561 -15.283 1.00 97.12 293 PRO A CA 1
ATOM 2288 C C . PRO A 1 293 ? 9.828 7.453 -16.811 1.00 97.12 293 PRO A C 1
ATOM 2290 O O . PRO A 1 293 ? 9.807 6.361 -17.375 1.00 97.12 293 PRO A O 1
ATOM 2293 N N . GLY A 1 294 ? 9.956 8.599 -17.481 1.00 95.50 294 GLY A N 1
ATOM 2294 C CA . GLY A 1 294 ? 10.134 8.638 -18.931 1.00 95.50 294 GLY A CA 1
ATOM 2295 C C . GLY A 1 294 ? 11.395 7.890 -19.373 1.00 95.50 294 GLY A C 1
ATOM 2296 O O . GLY A 1 294 ? 12.412 7.900 -18.674 1.00 95.50 294 GLY A O 1
ATOM 2297 N N . GLY A 1 295 ? 11.327 7.256 -20.546 1.00 93.94 295 GLY A N 1
ATOM 2298 C CA . GLY A 1 295 ? 12.380 6.365 -21.044 1.00 93.94 295 GLY A CA 1
ATOM 2299 C C . GLY A 1 295 ? 12.304 4.938 -20.488 1.00 93.94 295 GLY A C 1
ATOM 2300 O O . GLY A 1 295 ? 13.277 4.191 -20.610 1.00 93.94 295 GLY A O 1
ATOM 2301 N N . VAL A 1 296 ? 11.180 4.564 -19.869 1.00 97.31 296 VAL A N 1
ATOM 2302 C CA . VAL A 1 296 ? 10.834 3.189 -19.496 1.00 97.31 296 VAL A CA 1
ATOM 2303 C C . VAL A 1 296 ? 9.480 2.861 -20.097 1.00 97.31 296 VAL A C 1
ATOM 2305 O O . VAL A 1 296 ? 8.479 3.456 -19.710 1.00 97.31 296 VAL A O 1
ATOM 2308 N N . ASP A 1 297 ? 9.452 1.869 -20.979 1.00 95.50 297 ASP A N 1
ATOM 2309 C CA . ASP A 1 297 ? 8.249 1.480 -21.706 1.00 95.50 297 ASP A CA 1
ATOM 2310 C C . ASP A 1 297 ? 7.935 0.006 -21.460 1.00 95.50 297 ASP A C 1
ATOM 2312 O O . ASP A 1 297 ? 8.798 -0.871 -21.595 1.00 95.50 297 ASP A O 1
ATOM 2316 N N . ILE A 1 298 ? 6.681 -0.298 -21.129 1.00 97.69 298 ILE A N 1
ATOM 2317 C CA . ILE A 1 298 ? 6.218 -1.676 -20.961 1.00 97.69 298 ILE A CA 1
ATOM 2318 C C . ILE A 1 298 ? 5.713 -2.193 -22.310 1.00 97.69 298 ILE A C 1
ATOM 2320 O O . ILE A 1 298 ? 4.681 -1.780 -22.830 1.00 97.69 298 ILE A O 1
ATOM 2324 N N . SER A 1 299 ? 6.441 -3.149 -22.882 1.00 96.50 299 SER A N 1
ATOM 2325 C CA . SER A 1 299 ? 6.117 -3.743 -24.184 1.00 96.50 299 SER A CA 1
ATOM 2326 C C . SER A 1 299 ? 5.037 -4.822 -24.111 1.00 96.50 299 SER A C 1
ATOM 2328 O O . SER A 1 299 ? 4.306 -5.034 -25.078 1.00 96.50 299 SER A O 1
ATOM 2330 N N . ASN A 1 300 ? 4.972 -5.556 -22.996 1.00 97.56 300 ASN A N 1
ATOM 2331 C CA . ASN A 1 300 ? 4.035 -6.657 -22.827 1.00 97.56 300 ASN A CA 1
ATOM 2332 C C . ASN A 1 300 ? 3.805 -6.980 -21.347 1.00 97.56 300 ASN A C 1
ATOM 2334 O O . ASN A 1 300 ? 4.717 -6.854 -20.526 1.00 97.56 300 ASN A O 1
ATOM 2338 N N . ILE A 1 301 ? 2.602 -7.466 -21.040 1.00 98.44 301 ILE A N 1
ATOM 2339 C CA . ILE A 1 301 ? 2.230 -7.998 -19.728 1.00 98.44 301 ILE A CA 1
ATOM 2340 C C . ILE A 1 301 ? 1.585 -9.365 -19.952 1.00 98.44 301 ILE A C 1
ATOM 2342 O O . ILE A 1 301 ? 0.571 -9.467 -20.644 1.00 98.44 301 ILE A O 1
ATOM 2346 N N . LEU A 1 302 ? 2.167 -10.412 -19.372 1.00 97.88 302 LEU A N 1
ATOM 2347 C CA . LEU A 1 302 ? 1.612 -11.767 -19.400 1.00 97.88 302 LEU A CA 1
ATOM 2348 C C . LEU A 1 302 ? 1.107 -12.135 -18.009 1.00 97.88 302 LEU A C 1
ATOM 2350 O O . LEU A 1 302 ? 1.750 -11.826 -17.011 1.00 97.88 302 LEU A O 1
ATOM 2354 N N . ILE A 1 303 ? -0.054 -12.781 -17.939 1.00 98.19 303 ILE A N 1
ATOM 2355 C CA . ILE A 1 303 ? -0.678 -13.186 -16.677 1.00 98.19 303 ILE A CA 1
ATOM 2356 C C . ILE A 1 303 ? -0.922 -14.691 -16.713 1.00 98.19 303 ILE A C 1
ATOM 2358 O O . ILE A 1 303 ? -1.621 -15.192 -17.594 1.00 98.19 303 ILE A O 1
ATOM 2362 N N . GLU A 1 304 ? -0.392 -15.393 -15.714 1.00 96.69 304 GLU A N 1
ATOM 2363 C CA . GLU A 1 304 ? -0.538 -16.836 -15.540 1.00 96.69 304 GLU A CA 1
ATOM 2364 C C . GLU A 1 304 ? -0.946 -17.149 -14.095 1.00 96.69 304 GLU A C 1
ATOM 2366 O O . GLU A 1 304 ? -0.129 -17.198 -13.175 1.00 96.69 304 GLU A O 1
ATOM 2371 N N . GLY A 1 305 ? -2.247 -17.348 -13.865 1.00 95.81 305 GLY A N 1
ATOM 2372 C CA . GLY A 1 305 ? -2.777 -17.590 -12.521 1.00 95.81 305 GLY A CA 1
ATOM 2373 C C . GLY A 1 305 ? -2.484 -16.419 -11.576 1.00 95.81 305 GLY A C 1
ATOM 2374 O O . GLY A 1 305 ? -2.950 -15.309 -11.807 1.00 95.81 305 GLY A O 1
ATOM 2375 N N . SER A 1 306 ? -1.717 -16.668 -10.510 1.00 96.81 306 SER A N 1
ATOM 2376 C CA . SER A 1 306 ? -1.289 -15.644 -9.542 1.00 96.81 306 SER A CA 1
ATOM 2377 C C . SER A 1 306 ? 0.100 -15.058 -9.843 1.00 96.81 306 SER A C 1
ATOM 2379 O O . SER A 1 306 ? 0.745 -14.525 -8.938 1.00 96.81 306 SER A O 1
ATOM 2381 N N . HIS A 1 307 ? 0.598 -15.217 -11.068 1.00 98.62 307 HIS A N 1
ATOM 2382 C CA . HIS A 1 307 ? 1.873 -14.682 -11.534 1.00 98.62 307 HIS A CA 1
ATOM 2383 C C . HIS A 1 307 ? 1.651 -13.662 -12.654 1.00 98.62 307 HIS A C 1
ATOM 2385 O O . HIS A 1 307 ? 0.809 -13.881 -13.528 1.00 98.62 307 HIS A O 1
ATOM 2391 N N . ALA A 1 308 ? 2.433 -12.581 -12.648 1.00 98.69 308 ALA A N 1
ATOM 2392 C CA . ALA A 1 308 ? 2.509 -11.636 -13.756 1.00 98.69 308 ALA A CA 1
ATOM 2393 C C . ALA A 1 308 ? 3.953 -11.503 -14.264 1.00 98.69 308 ALA A C 1
ATOM 2395 O O . ALA A 1 308 ? 4.890 -11.400 -13.475 1.00 98.69 308 ALA A O 1
ATOM 2396 N N . GLU A 1 309 ? 4.139 -11.443 -15.577 1.00 98.62 309 GLU A N 1
ATOM 2397 C CA . GLU A 1 309 ? 5.396 -11.036 -16.200 1.00 98.62 309 GLU A CA 1
ATOM 2398 C C . GLU A 1 309 ? 5.225 -9.638 -16.796 1.00 98.62 309 GLU A C 1
ATOM 2400 O O . GLU A 1 309 ? 4.334 -9.417 -17.618 1.00 98.62 309 GLU A O 1
ATOM 2405 N N . VAL A 1 310 ? 6.083 -8.702 -16.391 1.00 98.75 310 VAL A N 1
ATOM 2406 C CA . VAL A 1 310 ? 6.145 -7.337 -16.927 1.00 98.75 310 VAL A CA 1
ATOM 2407 C C . VAL A 1 310 ? 7.414 -7.215 -17.760 1.00 98.75 310 VAL A C 1
ATOM 2409 O O . VAL A 1 310 ? 8.527 -7.287 -17.232 1.00 98.75 310 VAL A O 1
ATOM 2412 N N . LYS A 1 311 ? 7.243 -7.036 -19.071 1.00 98.50 311 LYS A N 1
ATOM 2413 C CA . LYS A 1 311 ? 8.349 -6.976 -20.025 1.00 98.50 311 LYS A CA 1
ATOM 2414 C C . LYS A 1 311 ? 8.564 -5.558 -20.534 1.00 98.50 311 LYS A C 1
ATOM 2416 O O . LYS A 1 311 ? 7.760 -5.047 -21.317 1.00 98.50 311 LYS A O 1
ATOM 2421 N N . PHE A 1 312 ? 9.695 -4.970 -20.177 1.00 98.38 312 PHE A N 1
ATOM 2422 C CA . PHE A 1 312 ? 10.142 -3.680 -20.693 1.00 98.38 312 PHE A CA 1
ATOM 2423 C C . PHE A 1 312 ? 10.634 -3.785 -22.145 1.00 98.38 312 PHE A C 1
ATOM 2425 O O . PHE A 1 312 ? 11.078 -4.852 -22.593 1.00 98.38 312 PHE A O 1
ATOM 2432 N N . THR A 1 313 ? 10.576 -2.685 -22.894 1.00 97.69 313 THR A N 1
ATOM 2433 C CA . THR A 1 313 ? 11.237 -2.581 -24.204 1.00 97.69 313 THR A CA 1
ATOM 2434 C C . THR A 1 313 ? 12.754 -2.731 -24.066 1.00 97.69 313 THR A C 1
ATOM 2436 O O . THR A 1 313 ? 13.322 -2.586 -22.983 1.00 97.69 313 THR A O 1
ATOM 2439 N N . ALA A 1 314 ? 13.441 -3.052 -25.165 1.00 96.69 314 ALA A N 1
ATOM 2440 C CA . ALA A 1 314 ? 14.887 -3.275 -25.135 1.00 96.69 314 ALA A CA 1
ATOM 2441 C C . ALA A 1 314 ? 15.689 -2.009 -24.801 1.00 96.69 314 ALA A C 1
ATOM 2443 O O . ALA A 1 314 ? 16.756 -2.106 -24.199 1.00 96.69 314 ALA A O 1
ATOM 2444 N N . ASP A 1 315 ? 15.170 -0.845 -25.185 1.00 96.06 315 ASP A N 1
ATOM 2445 C CA . ASP A 1 315 ? 15.743 0.486 -25.002 1.00 96.06 315 ASP A CA 1
ATOM 2446 C C . ASP A 1 315 ? 15.337 1.186 -23.700 1.00 96.06 315 ASP A C 1
ATOM 2448 O O . ASP A 1 315 ? 15.855 2.267 -23.427 1.00 96.06 315 ASP A O 1
ATOM 2452 N N . SER A 1 316 ? 14.497 0.558 -22.870 1.00 96.12 316 SER A N 1
ATOM 2453 C CA . SER A 1 316 ? 14.165 1.072 -21.539 1.00 96.12 316 SER A CA 1
ATOM 2454 C C . SER A 1 316 ? 15.427 1.301 -20.695 1.00 96.12 316 SER A C 1
ATOM 2456 O O . SER A 1 316 ? 16.198 0.374 -20.429 1.00 96.12 316 SER A O 1
ATOM 2458 N N . GLY A 1 317 ? 15.629 2.544 -20.255 1.00 93.75 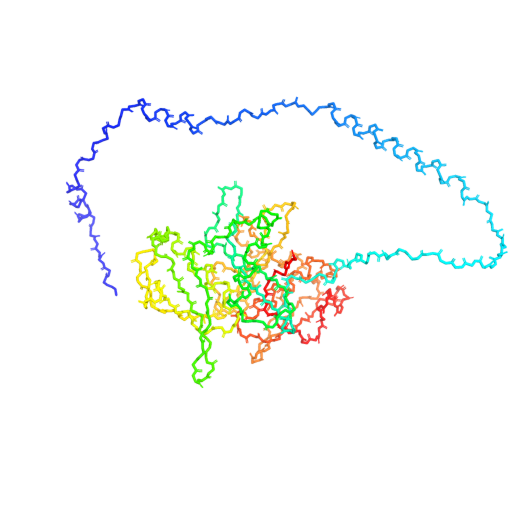317 GLY A N 1
ATOM 2459 C CA . GLY A 1 317 ? 16.836 3.017 -19.572 1.00 93.75 317 GLY A CA 1
ATOM 2460 C C . GLY A 1 317 ? 16.877 2.695 -18.079 1.00 93.75 317 GLY A C 1
ATOM 2461 O O . GLY A 1 317 ? 17.021 3.608 -17.268 1.00 93.75 317 GLY A O 1
ATOM 2462 N N . LEU A 1 318 ? 16.730 1.420 -17.709 1.00 96.12 318 LEU A N 1
ATOM 2463 C CA . LEU A 1 318 ? 16.759 0.984 -16.309 1.00 96.12 318 LEU A CA 1
ATOM 2464 C C . LEU A 1 318 ? 18.122 1.249 -15.649 1.00 96.12 318 LEU A C 1
ATOM 2466 O O . LEU A 1 318 ? 19.169 1.016 -16.250 1.00 96.12 318 LEU A O 1
ATOM 2470 N N . MET A 1 319 ? 18.117 1.700 -14.392 1.00 95.19 319 MET A N 1
ATOM 2471 C CA . MET A 1 319 ? 19.336 1.966 -13.618 1.00 95.19 319 MET A CA 1
ATOM 2472 C C . MET A 1 319 ? 19.217 1.402 -12.203 1.00 95.19 319 MET A C 1
ATOM 2474 O O . MET A 1 319 ? 18.145 1.452 -11.609 1.00 95.19 319 MET A O 1
ATOM 2478 N N . ASP A 1 320 ? 20.325 0.936 -11.626 1.00 95.62 320 ASP A N 1
ATOM 2479 C CA . ASP A 1 320 ? 20.363 0.516 -10.221 1.00 95.62 320 ASP A CA 1
ATOM 2480 C C . ASP A 1 320 ? 20.426 1.735 -9.284 1.00 95.62 320 ASP A C 1
ATOM 2482 O O . ASP A 1 320 ? 21.499 2.187 -8.876 1.00 95.62 320 ASP A O 1
ATOM 2486 N N . ASN A 1 321 ? 19.271 2.341 -9.004 1.00 95.06 321 ASN A N 1
ATOM 2487 C CA . ASN A 1 321 ? 19.148 3.456 -8.069 1.00 95.06 321 ASN A CA 1
ATOM 2488 C C . ASN A 1 321 ? 17.765 3.497 -7.397 1.00 95.06 321 ASN A C 1
ATOM 2490 O O . ASN A 1 321 ? 16.839 2.783 -7.778 1.00 95.06 321 ASN A O 1
ATOM 2494 N N . GLU A 1 322 ? 17.624 4.370 -6.399 1.00 95.25 322 GLU A N 1
ATOM 2495 C CA . GLU A 1 322 ? 16.411 4.501 -5.583 1.00 95.25 322 GLU A CA 1
ATOM 2496 C C . GLU A 1 322 ? 15.139 4.778 -6.409 1.00 95.25 322 GLU A C 1
ATOM 2498 O O . GLU A 1 322 ? 14.083 4.234 -6.089 1.00 95.25 322 GLU A O 1
ATOM 2503 N N . THR A 1 323 ? 15.232 5.552 -7.496 1.00 96.12 323 THR A N 1
ATOM 2504 C CA . THR A 1 323 ? 14.094 5.844 -8.385 1.00 96.12 323 THR A CA 1
ATOM 2505 C C . THR A 1 323 ? 13.542 4.569 -9.013 1.00 96.12 323 THR A C 1
ATOM 2507 O O . THR A 1 323 ? 12.337 4.331 -8.983 1.00 96.12 323 THR A O 1
ATOM 2510 N N . PHE A 1 324 ? 14.414 3.713 -9.548 1.00 97.62 324 PHE A N 1
ATOM 2511 C CA . PHE A 1 324 ? 13.978 2.462 -10.164 1.00 97.62 324 PHE A CA 1
ATOM 2512 C C . PHE A 1 324 ? 13.616 1.391 -9.130 1.00 97.62 324 PHE A C 1
ATOM 2514 O O . PHE A 1 324 ? 12.750 0.565 -9.408 1.00 97.62 324 PHE A O 1
ATOM 2521 N N . VAL A 1 325 ? 14.189 1.428 -7.920 1.00 98.25 325 VAL A N 1
ATOM 2522 C CA . VAL A 1 325 ? 13.695 0.593 -6.812 1.00 98.25 325 VAL A CA 1
ATOM 2523 C C . VAL A 1 325 ? 12.254 0.973 -6.464 1.00 98.25 325 VAL A C 1
ATOM 2525 O O . VAL A 1 325 ? 11.400 0.092 -6.394 1.00 98.25 325 VAL A O 1
ATOM 2528 N N . MET A 1 326 ? 11.954 2.271 -6.320 1.00 98.31 326 MET A N 1
ATOM 2529 C CA . MET A 1 326 ? 10.589 2.756 -6.082 1.00 98.31 326 MET A CA 1
ATOM 2530 C C . MET A 1 326 ? 9.637 2.344 -7.205 1.00 98.31 326 MET A C 1
ATOM 2532 O O . MET A 1 326 ? 8.529 1.892 -6.923 1.00 98.31 326 MET A O 1
ATOM 2536 N N . MET A 1 327 ? 10.065 2.476 -8.462 1.00 98.62 327 MET A N 1
ATOM 2537 C CA . MET A 1 327 ? 9.283 2.058 -9.624 1.00 98.62 327 MET A CA 1
ATOM 2538 C C . MET A 1 327 ? 8.881 0.582 -9.528 1.00 98.62 327 MET A C 1
ATOM 2540 O O . MET A 1 327 ? 7.699 0.253 -9.640 1.00 98.62 327 MET A O 1
ATOM 2544 N N . LEU A 1 328 ? 9.848 -0.314 -9.304 1.00 98.75 328 LEU A N 1
ATOM 2545 C CA . LEU A 1 328 ? 9.574 -1.748 -9.215 1.00 98.75 328 LEU A CA 1
ATOM 2546 C C . LEU A 1 328 ? 8.730 -2.092 -7.981 1.00 98.75 328 LEU A C 1
ATOM 2548 O O . LEU A 1 328 ? 7.801 -2.891 -8.091 1.00 98.75 328 LEU A O 1
ATOM 2552 N N . ASP A 1 329 ? 8.978 -1.454 -6.836 1.00 98.81 329 ASP A N 1
ATOM 2553 C CA . ASP A 1 329 ? 8.154 -1.606 -5.631 1.00 98.81 329 ASP A CA 1
ATOM 2554 C C . ASP A 1 329 ? 6.704 -1.139 -5.851 1.00 98.81 329 ASP A C 1
ATOM 2556 O O . ASP A 1 329 ? 5.766 -1.804 -5.404 1.00 98.81 329 ASP A O 1
ATOM 2560 N N . ALA A 1 330 ? 6.493 -0.049 -6.595 1.00 98.81 330 ALA A N 1
ATOM 2561 C CA . ALA A 1 330 ? 5.163 0.426 -6.970 1.00 98.81 330 ALA A CA 1
ATOM 2562 C C . ALA A 1 330 ? 4.442 -0.571 -7.888 1.00 98.81 330 ALA A C 1
ATOM 2564 O O . ALA A 1 330 ? 3.249 -0.832 -7.708 1.00 98.81 330 ALA A O 1
ATOM 2565 N N . ILE A 1 331 ? 5.154 -1.168 -8.851 1.00 98.88 331 ILE A N 1
ATOM 2566 C CA . ILE A 1 331 ? 4.593 -2.207 -9.727 1.00 98.88 331 ILE A CA 1
ATOM 2567 C C . ILE A 1 331 ? 4.229 -3.451 -8.910 1.00 98.88 331 ILE A C 1
ATOM 2569 O O . ILE A 1 331 ? 3.142 -3.998 -9.086 1.00 98.88 331 ILE A O 1
ATOM 2573 N N . LEU A 1 332 ? 5.092 -3.873 -7.984 1.00 98.88 332 LEU A N 1
ATOM 2574 C CA . LEU A 1 332 ? 4.847 -5.026 -7.118 1.00 98.88 332 LEU A CA 1
ATOM 2575 C C . LEU A 1 332 ? 3.649 -4.818 -6.177 1.00 98.88 332 LEU A C 1
ATOM 2577 O O . LEU A 1 332 ? 2.823 -5.721 -6.030 1.00 98.88 332 LEU A O 1
ATOM 2581 N N . LEU A 1 333 ? 3.520 -3.638 -5.560 1.00 98.69 333 LEU A N 1
ATOM 2582 C CA . LEU A 1 333 ? 2.341 -3.290 -4.760 1.00 98.69 333 LEU A CA 1
ATOM 2583 C C . LEU A 1 333 ? 1.078 -3.250 -5.621 1.00 98.69 333 LEU A C 1
ATOM 2585 O O . LEU A 1 333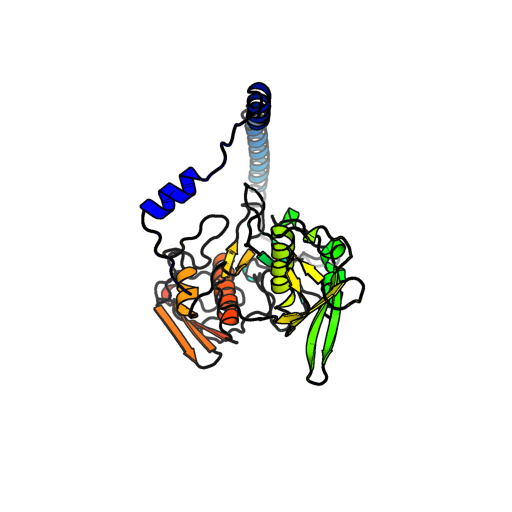 ? 0.056 -3.798 -5.226 1.00 98.69 333 LEU A O 1
ATOM 2589 N N . SER A 1 334 ? 1.153 -2.669 -6.820 1.00 98.75 334 SER A N 1
ATOM 2590 C CA . SER A 1 334 ? 0.023 -2.673 -7.753 1.00 98.75 334 SER A CA 1
ATOM 2591 C C . SER A 1 334 ? -0.363 -4.100 -8.131 1.00 98.75 334 SER A C 1
ATOM 2593 O O . SER A 1 334 ? -1.538 -4.427 -8.132 1.00 98.75 334 SER A O 1
ATOM 2595 N N . ALA A 1 335 ? 0.598 -4.993 -8.371 1.00 98.75 335 ALA A N 1
ATOM 2596 C CA . ALA A 1 335 ? 0.322 -6.394 -8.674 1.00 98.75 335 ALA A CA 1
ATOM 2597 C C . ALA A 1 335 ? -0.424 -7.106 -7.529 1.00 98.75 335 ALA A C 1
ATOM 2599 O O . ALA A 1 335 ? -1.364 -7.867 -7.781 1.00 98.75 335 ALA A O 1
ATOM 2600 N N . LYS A 1 336 ? -0.062 -6.810 -6.273 1.00 98.00 336 LYS A N 1
ATOM 2601 C CA . LYS A 1 336 ? -0.771 -7.302 -5.081 1.00 98.00 336 LYS A CA 1
ATOM 2602 C C . LYS A 1 336 ? -2.254 -6.921 -5.105 1.00 98.00 336 LYS A C 1
ATOM 2604 O O . LYS A 1 336 ? -3.093 -7.752 -4.778 1.00 98.00 336 LYS A O 1
ATOM 2609 N N . GLU A 1 337 ? -2.590 -5.709 -5.549 1.00 97.81 337 GLU A N 1
ATOM 2610 C CA . GLU A 1 337 ? -3.977 -5.224 -5.637 1.00 97.81 337 GLU A CA 1
ATOM 2611 C C . GLU A 1 337 ? -4.864 -6.003 -6.615 1.00 97.81 337 GLU A C 1
ATOM 2613 O O . GLU A 1 337 ? -6.089 -5.866 -6.561 1.00 97.81 337 GLU A O 1
ATOM 2618 N N . PHE A 1 338 ? -4.259 -6.787 -7.511 1.00 97.88 338 PHE A N 1
ATOM 2619 C CA . PHE A 1 338 ? -4.938 -7.664 -8.468 1.00 97.88 338 PHE A CA 1
ATOM 2620 C C . PHE A 1 338 ? -4.840 -9.150 -8.090 1.00 97.88 338 PHE A C 1
ATOM 2622 O O . PHE A 1 338 ? -5.182 -10.009 -8.902 1.00 97.88 338 PHE A O 1
ATOM 2629 N N . GLY A 1 339 ? -4.380 -9.460 -6.874 1.00 96.69 339 GLY A N 1
ATOM 2630 C CA . GLY A 1 339 ? -4.296 -10.826 -6.356 1.00 96.69 339 GLY A CA 1
ATOM 2631 C C . GLY A 1 339 ? -3.089 -11.624 -6.854 1.00 96.69 339 GLY A C 1
ATOM 2632 O O . GLY A 1 339 ? -3.024 -12.844 -6.660 1.00 96.69 339 GLY A O 1
ATOM 2633 N N . PHE A 1 340 ? -2.107 -10.972 -7.487 1.00 98.25 340 PHE A N 1
ATOM 2634 C CA . PHE A 1 340 ? -0.854 -11.635 -7.842 1.00 98.25 340 PHE A CA 1
ATOM 2635 C C . PHE A 1 340 ? 0.019 -11.848 -6.608 1.00 98.25 340 PHE A C 1
ATOM 2637 O O . PHE A 1 340 ? 0.030 -11.049 -5.675 1.00 98.25 340 PHE A O 1
ATOM 2644 N N . ARG A 1 341 ? 0.774 -12.947 -6.616 1.00 98.00 341 ARG A N 1
ATOM 2645 C CA . ARG A 1 341 ? 1.727 -13.313 -5.560 1.00 98.00 341 ARG A CA 1
ATOM 2646 C C . ARG A 1 341 ? 3.167 -13.047 -5.956 1.00 98.00 341 ARG A C 1
ATOM 2648 O O . ARG A 1 341 ? 4.009 -12.849 -5.089 1.00 98.00 341 ARG A O 1
ATOM 2655 N N . THR A 1 342 ? 3.452 -13.074 -7.254 1.00 98.69 342 THR A N 1
ATOM 2656 C CA . THR A 1 342 ? 4.798 -12.854 -7.778 1.00 98.69 342 THR A CA 1
ATOM 2657 C C . THR A 1 342 ? 4.758 -12.077 -9.085 1.00 98.69 342 THR A C 1
ATOM 2659 O O . THR A 1 342 ? 3.812 -12.218 -9.864 1.00 98.69 342 THR A O 1
ATOM 2662 N N . VAL A 1 343 ? 5.814 -11.302 -9.332 1.00 98.88 343 VAL A N 1
ATOM 2663 C CA . VAL A 1 343 ? 6.052 -10.604 -10.597 1.00 98.88 343 VAL A CA 1
ATOM 2664 C C . VAL A 1 343 ? 7.454 -10.924 -11.109 1.00 98.88 343 VAL A C 1
ATOM 2666 O O . VAL A 1 343 ? 8.428 -10.821 -10.360 1.00 98.88 343 VAL A O 1
ATOM 2669 N N . THR A 1 344 ? 7.569 -11.298 -12.380 1.00 98.81 344 THR A N 1
ATOM 2670 C CA . THR A 1 344 ? 8.859 -11.371 -13.081 1.00 98.81 344 THR A CA 1
ATOM 2671 C C . THR A 1 344 ? 9.033 -10.115 -13.923 1.00 98.81 344 THR A C 1
ATOM 2673 O O . THR A 1 344 ? 8.150 -9.761 -14.700 1.00 98.81 344 THR A O 1
ATOM 2676 N N . PHE A 1 345 ? 10.184 -9.460 -13.795 1.00 98.69 345 PHE A N 1
ATOM 2677 C CA . PHE A 1 345 ? 10.567 -8.332 -14.642 1.00 98.69 345 PHE A CA 1
ATOM 2678 C C . PHE A 1 345 ? 11.534 -8.806 -15.722 1.00 98.69 345 PHE A C 1
ATOM 2680 O O . PHE A 1 345 ? 12.539 -9.437 -15.401 1.00 98.69 345 PHE A O 1
ATOM 2687 N N . SER A 1 346 ? 11.257 -8.517 -16.990 1.00 97.12 346 SER A N 1
ATOM 2688 C CA . SER A 1 346 ? 12.115 -8.911 -18.116 1.00 97.12 346 SER A CA 1
ATOM 2689 C C . SER A 1 346 ? 12.262 -7.773 -19.134 1.00 97.12 346 SER A C 1
ATOM 2691 O O . SER A 1 346 ? 11.597 -6.745 -19.027 1.00 97.12 346 SER A O 1
ATOM 2693 N N . GLY A 1 347 ? 13.150 -7.922 -20.124 1.00 95.00 347 GLY A N 1
ATOM 2694 C CA . GLY A 1 347 ? 13.406 -6.880 -21.129 1.00 95.00 347 GLY A CA 1
ATOM 2695 C C . GLY A 1 347 ? 14.625 -6.010 -20.818 1.00 95.00 347 GLY A C 1
ATOM 2696 O O . GLY A 1 347 ? 15.586 -6.510 -20.238 1.00 95.00 347 GLY A O 1
ATOM 2697 N N . ALA A 1 348 ? 14.596 -4.743 -21.253 1.00 93.94 348 ALA A N 1
ATOM 2698 C CA . ALA A 1 348 ? 15.628 -3.729 -20.994 1.00 93.94 348 ALA A CA 1
ATOM 2699 C C . ALA A 1 348 ? 17.070 -4.167 -21.325 1.00 93.94 348 ALA A C 1
ATOM 2701 O O . ALA A 1 348 ? 18.014 -3.860 -20.598 1.00 93.94 348 ALA A O 1
ATOM 2702 N N . GLN A 1 349 ? 17.268 -4.895 -22.431 1.00 92.88 349 GLN A N 1
ATOM 2703 C CA . GLN A 1 349 ? 18.574 -5.467 -22.782 1.00 92.88 349 GLN A CA 1
ATOM 2704 C C . GLN A 1 349 ? 19.683 -4.409 -22.900 1.00 92.88 349 GLN A C 1
ATOM 2706 O O . GLN A 1 349 ? 20.828 -4.693 -22.551 1.00 92.88 349 GLN A O 1
ATOM 2711 N N . ASN A 1 350 ? 19.358 -3.191 -23.345 1.00 93.31 350 ASN A N 1
ATOM 2712 C CA . ASN A 1 350 ? 20.337 -2.114 -23.503 1.00 93.31 350 ASN A CA 1
ATOM 2713 C C . ASN A 1 350 ? 20.854 -1.575 -22.161 1.00 93.31 350 ASN A C 1
ATOM 2715 O O . ASN A 1 350 ? 21.949 -1.017 -22.122 1.00 93.31 350 ASN A O 1
ATOM 2719 N N . ALA A 1 351 ? 20.100 -1.752 -21.071 1.00 91.50 351 ALA A N 1
ATOM 2720 C CA . ALA A 1 351 ? 20.517 -1.341 -19.734 1.00 91.50 351 ALA A CA 1
ATOM 2721 C C . ALA A 1 351 ? 21.583 -2.274 -19.129 1.00 91.50 351 ALA A C 1
ATOM 2723 O O . ALA A 1 351 ? 22.290 -1.871 -18.209 1.00 91.50 351 ALA A O 1
ATOM 2724 N N . ASN A 1 352 ? 21.732 -3.499 -19.661 1.00 92.12 352 ASN A N 1
ATOM 2725 C CA . ASN A 1 352 ? 22.716 -4.496 -19.221 1.00 92.12 352 ASN A CA 1
ATOM 2726 C C . ASN A 1 352 ? 22.743 -4.686 -17.687 1.00 92.12 352 ASN A C 1
ATOM 2728 O O . ASN A 1 352 ? 23.802 -4.658 -17.057 1.00 92.12 352 ASN A O 1
ATOM 2732 N N . ILE A 1 353 ? 21.555 -4.849 -17.104 1.00 92.44 353 ILE A N 1
ATOM 2733 C CA . ILE A 1 353 ? 21.304 -4.950 -15.665 1.00 92.44 353 ILE A CA 1
ATOM 2734 C C . ILE A 1 353 ? 20.475 -6.201 -15.367 1.00 92.44 353 ILE A C 1
ATOM 2736 O O . ILE A 1 353 ? 19.517 -6.504 -16.077 1.00 92.44 353 ILE A O 1
ATOM 2740 N N . ASP A 1 354 ? 20.847 -6.934 -14.324 1.00 94.44 354 ASP A N 1
ATOM 2741 C CA . ASP A 1 354 ? 20.173 -8.154 -13.863 1.00 94.44 354 ASP A CA 1
ATOM 2742 C C . ASP A 1 354 ? 19.464 -7.973 -12.510 1.00 94.44 354 ASP A C 1
ATOM 2744 O O . ASP A 1 354 ? 18.675 -8.827 -12.103 1.00 94.44 354 ASP A O 1
ATOM 2748 N N . GLN A 1 355 ? 19.691 -6.851 -11.824 1.00 95.38 355 GLN A N 1
ATOM 2749 C CA . GLN A 1 355 ? 19.100 -6.534 -10.527 1.00 95.38 355 GLN A CA 1
ATOM 2750 C C . GLN A 1 355 ? 19.037 -5.018 -10.295 1.00 95.38 355 GLN A C 1
ATOM 2752 O O . GLN A 1 355 ? 19.970 -4.305 -10.643 1.00 95.38 355 GLN A O 1
ATOM 2757 N N . ILE A 1 356 ? 17.960 -4.539 -9.666 1.00 96.69 356 ILE A N 1
ATOM 2758 C CA . ILE A 1 356 ? 17.798 -3.153 -9.197 1.00 96.69 356 ILE A CA 1
ATOM 2759 C C . ILE A 1 356 ? 17.502 -3.198 -7.696 1.00 96.69 356 ILE A C 1
ATOM 2761 O O . ILE A 1 356 ? 16.495 -3.765 -7.262 1.00 96.69 356 ILE A O 1
ATOM 2765 N N . GLY A 1 357 ? 18.394 -2.640 -6.885 1.00 95.44 357 GLY A N 1
ATOM 2766 C CA . GLY A 1 357 ? 18.378 -2.789 -5.437 1.00 95.44 357 GLY A CA 1
ATOM 2767 C C . GLY A 1 357 ? 18.447 -4.256 -5.032 1.00 95.44 357 GLY A C 1
ATOM 2768 O O . GLY A 1 357 ? 19.449 -4.914 -5.278 1.00 95.44 357 GLY A O 1
ATOM 2769 N N . THR A 1 358 ? 17.385 -4.797 -4.430 1.00 94.62 358 THR A N 1
ATOM 2770 C CA . THR A 1 358 ? 17.269 -6.234 -4.093 1.00 94.62 358 THR A CA 1
ATOM 2771 C C . THR A 1 358 ? 16.361 -7.025 -5.041 1.00 94.62 358 THR A C 1
ATOM 2773 O O . THR A 1 358 ? 16.164 -8.224 -4.842 1.00 94.62 358 THR A O 1
ATOM 2776 N N . ILE A 1 359 ? 15.812 -6.377 -6.073 1.00 97.19 359 ILE A N 1
ATOM 2777 C CA . ILE A 1 359 ? 14.814 -6.946 -6.986 1.00 97.19 359 ILE A CA 1
ATOM 2778 C C . ILE A 1 359 ? 15.526 -7.503 -8.217 1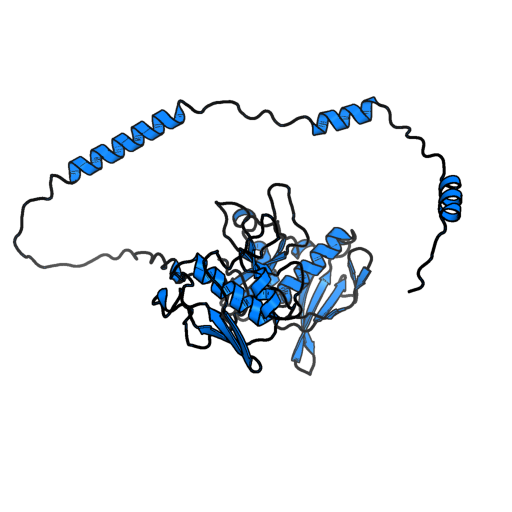.00 97.19 359 ILE A C 1
ATOM 2780 O O . ILE A 1 359 ? 16.215 -6.770 -8.926 1.00 97.19 359 ILE A O 1
ATOM 2784 N N . LYS A 1 360 ? 15.364 -8.802 -8.478 1.00 96.69 360 LYS A N 1
ATOM 2785 C CA . LYS A 1 360 ? 16.072 -9.503 -9.559 1.00 96.69 360 LYS A CA 1
ATOM 2786 C C . LYS A 1 360 ? 15.249 -9.510 -10.841 1.00 96.69 360 LYS A C 1
ATOM 2788 O O . LYS A 1 360 ? 14.063 -9.839 -10.820 1.00 96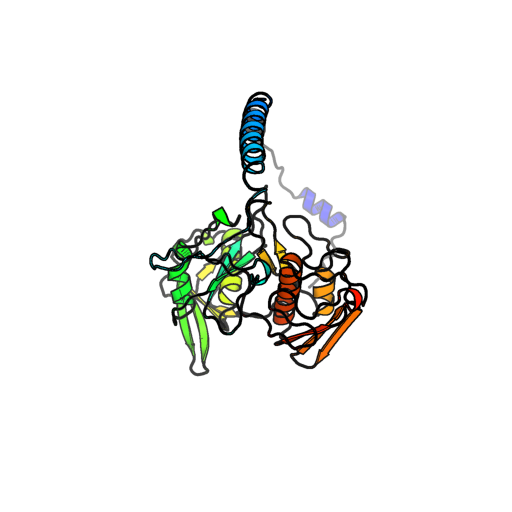.69 360 LYS A O 1
ATOM 2793 N N . LEU A 1 361 ? 15.886 -9.205 -11.965 1.00 97.25 361 LEU A N 1
ATOM 2794 C CA . LEU A 1 361 ? 15.293 -9.319 -13.294 1.00 97.25 361 LEU A CA 1
ATOM 2795 C C . LEU A 1 361 ? 15.437 -10.766 -13.795 1.00 97.25 361 LEU A C 1
ATOM 2797 O O . LEU A 1 361 ? 16.377 -11.482 -13.454 1.00 97.25 361 LEU A O 1
ATOM 2801 N N . GLY A 1 362 ? 14.466 -11.229 -14.578 1.00 97.12 362 GLY A N 1
ATOM 2802 C CA . GLY A 1 362 ? 14.394 -12.595 -15.101 1.00 97.12 362 GLY A CA 1
ATOM 2803 C C . GLY A 1 362 ? 14.038 -13.667 -14.064 1.00 97.12 362 GLY A C 1
ATOM 2804 O O . GLY A 1 362 ? 13.993 -14.846 -14.410 1.00 97.12 362 GLY A O 1
ATOM 2805 N N . MET A 1 363 ? 13.774 -13.284 -12.811 1.00 97.69 363 MET A N 1
ATOM 2806 C CA . MET A 1 363 ? 13.334 -14.183 -11.742 1.00 97.69 363 MET A CA 1
ATOM 2807 C C . MET A 1 363 ? 11.993 -13.720 -11.156 1.00 97.69 363 MET A C 1
ATOM 2809 O O . MET A 1 363 ? 11.732 -12.515 -11.125 1.00 97.69 363 MET A O 1
ATOM 2813 N N . PRO A 1 364 ? 11.155 -14.643 -10.647 1.00 98.25 364 PRO A N 1
ATOM 2814 C CA . PRO A 1 364 ? 9.970 -14.270 -9.886 1.00 98.25 364 PRO A CA 1
ATOM 2815 C C . PRO A 1 364 ? 10.349 -13.536 -8.593 1.00 98.25 364 PRO A C 1
ATOM 2817 O O . PRO A 1 364 ? 11.132 -14.047 -7.792 1.00 98.25 364 PRO A O 1
ATOM 2820 N N . ASN A 1 365 ? 9.759 -12.363 -8.371 1.00 98.38 365 ASN A N 1
ATOM 2821 C CA . ASN A 1 365 ? 9.867 -11.594 -7.131 1.00 98.38 365 ASN A CA 1
ATOM 2822 C C . ASN A 1 365 ? 8.527 -11.642 -6.399 1.00 98.38 365 ASN A C 1
ATOM 2824 O O . ASN A 1 365 ? 7.485 -11.428 -7.018 1.00 98.38 365 ASN A O 1
ATOM 2828 N N . GLU A 1 366 ? 8.533 -11.919 -5.097 1.00 98.19 366 GLU A N 1
ATOM 2829 C CA . GLU A 1 366 ? 7.310 -11.905 -4.291 1.00 98.19 366 GLU A CA 1
ATOM 2830 C C . GLU A 1 366 ? 6.726 -10.496 -4.182 1.00 98.19 366 GLU A C 1
ATOM 2832 O O . GLU A 1 366 ? 7.458 -9.509 -4.057 1.00 98.19 366 GLU A O 1
ATOM 2837 N N . VAL A 1 367 ? 5.394 -10.403 -4.212 1.00 98.06 367 VAL A N 1
ATOM 2838 C CA . VAL A 1 367 ? 4.727 -9.133 -3.922 1.00 98.06 367 VAL A CA 1
ATOM 2839 C C . VAL A 1 367 ? 4.891 -8.781 -2.433 1.00 98.06 367 VAL A C 1
ATOM 2841 O O . VAL A 1 367 ? 4.834 -9.668 -1.576 1.00 98.06 367 VAL A O 1
ATOM 2844 N N . PRO A 1 368 ? 5.053 -7.495 -2.094 1.00 97.56 368 PRO A N 1
ATOM 2845 C CA . PRO A 1 368 ? 5.248 -7.066 -0.721 1.00 97.56 368 PRO A CA 1
ATOM 2846 C C . PRO A 1 368 ? 4.054 -7.319 0.201 1.00 97.56 368 PRO A C 1
ATOM 2848 O O . PRO A 1 368 ? 2.904 -7.497 -0.222 1.00 97.56 368 PRO A O 1
ATOM 2851 N N . ALA A 1 369 ? 4.325 -7.269 1.501 1.00 96.88 369 ALA A N 1
ATOM 2852 C CA . ALA A 1 369 ? 3.308 -7.320 2.537 1.00 96.88 369 ALA A CA 1
ATOM 2853 C C . ALA A 1 369 ? 2.554 -5.994 2.644 1.00 96.88 369 ALA A C 1
ATOM 2855 O O . ALA A 1 369 ? 1.325 -6.012 2.615 1.00 96.88 369 ALA A O 1
ATOM 2856 N N . ALA A 1 370 ? 3.285 -4.876 2.720 1.00 97.44 370 ALA A N 1
ATOM 2857 C CA . ALA A 1 370 ? 2.740 -3.536 2.929 1.00 97.44 370 ALA A CA 1
ATOM 2858 C C . ALA A 1 370 ? 3.685 -2.432 2.411 1.00 97.44 370 ALA A C 1
ATOM 2860 O O . ALA A 1 370 ? 4.876 -2.682 2.221 1.00 97.44 370 ALA A O 1
ATOM 2861 N N . PRO A 1 371 ? 3.184 -1.210 2.172 1.00 97.38 371 PRO A N 1
ATOM 2862 C CA . PRO A 1 371 ? 3.984 -0.097 1.664 1.00 97.38 371 PRO A CA 1
ATOM 2863 C C . PRO A 1 371 ? 4.688 0.699 2.774 1.00 97.38 371 PRO A C 1
ATOM 2865 O O . PRO A 1 371 ? 4.308 0.646 3.947 1.00 97.38 371 PRO A O 1
ATOM 2868 N N . ASN A 1 372 ? 5.664 1.507 2.355 1.00 97.81 372 ASN A N 1
ATOM 2869 C CA . ASN A 1 372 ? 6.260 2.625 3.088 1.00 97.81 372 ASN A CA 1
ATOM 2870 C C . ASN A 1 372 ? 6.801 2.267 4.480 1.00 97.81 372 ASN A C 1
ATOM 2872 O O . ASN A 1 372 ? 6.245 2.724 5.484 1.00 97.81 372 ASN A O 1
ATOM 2876 N N . PRO A 1 373 ? 7.880 1.469 4.563 1.00 96.25 373 PRO A N 1
ATOM 2877 C CA . PRO A 1 373 ? 8.544 1.186 5.824 1.00 96.25 373 PRO A CA 1
ATOM 2878 C C . PRO A 1 373 ? 9.082 2.481 6.460 1.00 96.25 373 PRO A C 1
ATOM 2880 O O . PRO A 1 373 ? 9.798 3.250 5.816 1.00 96.25 373 PRO A O 1
ATOM 2883 N N . VAL A 1 374 ? 8.759 2.708 7.734 1.00 93.12 374 VAL A N 1
ATOM 2884 C CA . VAL A 1 374 ? 9.238 3.830 8.559 1.00 93.12 374 VAL A CA 1
ATOM 2885 C C . VAL A 1 374 ? 9.913 3.328 9.840 1.00 93.12 374 VAL A C 1
ATOM 2887 O O . VAL A 1 374 ? 9.654 2.207 10.284 1.00 93.12 374 VAL A O 1
ATOM 2890 N N . GLN A 1 375 ? 10.786 4.165 10.420 1.00 80.00 375 GLN A N 1
ATOM 2891 C CA . GLN A 1 375 ? 11.567 3.882 11.637 1.00 80.00 375 GLN A CA 1
ATOM 2892 C C . GLN A 1 375 ? 11.190 4.762 12.836 1.00 80.00 375 GLN A C 1
ATOM 2894 O O . GLN A 1 375 ? 11.041 6.005 12.682 1.00 80.00 375 GLN A O 1
#

Secondary structure (DSSP, 8-state):
-------HHHHHHHHHTS--------HHHHHHHHHHHH----------SHHHHHHHHHHHHHHHHHHHHHTSSS----------------------TTT--SEE-TTS-EEEEEEEEEETTEEEEEEEEEEEEE------HHHHHHHHGGG--GGGGTB----GGGTEEEEEEE-TT--EEEEEEEPTT-GGGSHHHHHHHHHHHHHHHGGGTEEEEEEEETTEE-EEETTEEESEEE--S-----EEEE-S-TTS--EEEE-SS--SSHHHHHHTTBTTT--PPTTEE-SB-TT--EEEEEEETTEEEEEE-TT----SSHHHHHHHHHHHHHHHTTT-SEEEEE--GGG--SEETTEEBTSEEEPPSEE-EE-

Sequence (375 aa):
MKKFNYEDSDIENILQQMPEVRDNRKMLEILERAEKLSKKRKGLGWVMPAAASAAAILLFALISTSIFQNDRNRNTAGLNSKEDASTAAPIEKKASSTEKRFVIMPDQNFITFSITGMDQAGLIMPLNIPVSMAVEENASPAVLYTKYIDKMKNEQWGLAPLDFKNHATFSEASDANGNKTLVVDMIKNSSLGVSSAGTAFMDSLKESFRWHGYNQIEFQTQGQKGTILGNTEYTSIPLVAEGKKAYFQYIYGQDYPSFLVPSPDTYPDFSKALNAMESEQFTLQAPLHAPIPGGVDISNILIEGSHAEVKFTADSGLMDNETFVMMLDAILLSAKEFGFRTVTFSGAQNANIDQIGTIKLGMPNEVPAAPNPVQ

Radius of gyration: 28.27 Å; chains: 1; bounding box: 103×68×50 Å